Protein AF-A0A7K4CRI0-F1 (afdb_monomer_lite)

Structure (mmCIF, N/CA/C/O backbone):
data_AF-A0A7K4CRI0-F1
#
_entry.id   AF-A0A7K4CRI0-F1
#
loop_
_atom_site.group_PDB
_atom_site.id
_atom_site.type_symbol
_atom_site.label_atom_id
_atom_site.label_alt_id
_atom_site.label_comp_id
_atom_site.label_asym_id
_atom_site.label_entity_id
_atom_site.label_seq_id
_atom_site.pdbx_PDB_ins_code
_atom_site.Cartn_x
_atom_site.Cartn_y
_atom_site.Cartn_z
_atom_site.occupancy
_atom_site.B_iso_or_equiv
_atom_site.auth_seq_id
_atom_site.auth_comp_id
_atom_site.auth_asym_id
_atom_site.auth_atom_id
_atom_site.pdbx_PDB_model_num
ATOM 1 N N . MET A 1 1 ? 2.000 26.255 8.057 1.00 49.66 1 MET A N 1
ATOM 2 C CA . MET A 1 1 ? 0.649 25.816 7.631 1.00 49.66 1 MET A CA 1
ATOM 3 C C . MET A 1 1 ? 0.390 24.308 7.693 1.00 49.66 1 MET A C 1
ATOM 5 O O . MET A 1 1 ? -0.385 23.919 8.553 1.00 49.66 1 MET A O 1
ATOM 9 N N . LEU A 1 2 ? 0.967 23.433 6.847 1.00 50.16 2 LEU A N 1
ATOM 10 C CA . LEU A 1 2 ? 0.638 21.983 6.892 1.00 50.16 2 LEU A CA 1
ATOM 11 C C . LEU A 1 2 ? 1.116 21.282 8.177 1.00 50.16 2 LEU A C 1
ATOM 13 O O . LEU A 1 2 ? 0.397 20.451 8.723 1.00 50.16 2 LEU A O 1
ATOM 17 N N . ALA A 1 3 ? 2.301 21.643 8.681 1.00 55.94 3 ALA A N 1
ATOM 18 C CA . ALA A 1 3 ? 2.817 21.117 9.946 1.00 55.94 3 ALA A CA 1
ATOM 19 C C . ALA A 1 3 ? 1.968 21.558 11.154 1.00 55.94 3 ALA A C 1
ATOM 21 O O . ALA A 1 3 ? 1.643 20.731 11.996 1.00 55.94 3 ALA A O 1
ATOM 22 N N . GLU A 1 4 ? 1.536 22.822 11.193 1.00 51.66 4 GLU A N 1
ATOM 23 C CA . GLU A 1 4 ? 0.674 23.359 12.259 1.00 51.66 4 GLU A CA 1
ATOM 24 C C . GLU A 1 4 ? -0.724 22.737 12.236 1.00 51.66 4 GLU A C 1
ATOM 26 O O . GLU A 1 4 ? -1.222 22.320 13.275 1.00 51.66 4 GLU A O 1
ATOM 31 N N . ARG A 1 5 ? -1.342 22.581 11.055 1.00 60.38 5 ARG A N 1
ATOM 32 C CA . ARG A 1 5 ? -2.643 21.897 10.938 1.00 60.38 5 ARG A CA 1
ATOM 33 C C . ARG A 1 5 ? -2.564 20.421 11.321 1.00 60.38 5 ARG A C 1
ATOM 35 O O . ARG A 1 5 ? -3.470 19.924 11.976 1.00 60.38 5 ARG A O 1
ATOM 42 N N . GLY A 1 6 ? -1.480 19.733 10.954 1.00 62.28 6 GLY A N 1
ATOM 43 C CA . GLY A 1 6 ? -1.246 18.354 11.387 1.00 62.28 6 GLY A CA 1
ATOM 44 C C . GLY A 1 6 ? -1.085 18.228 12.904 1.00 62.28 6 GLY A C 1
ATOM 45 O O . GLY A 1 6 ? -1.491 17.224 13.476 1.00 62.28 6 GLY A O 1
ATOM 46 N N . MET A 1 7 ? -0.535 19.250 13.558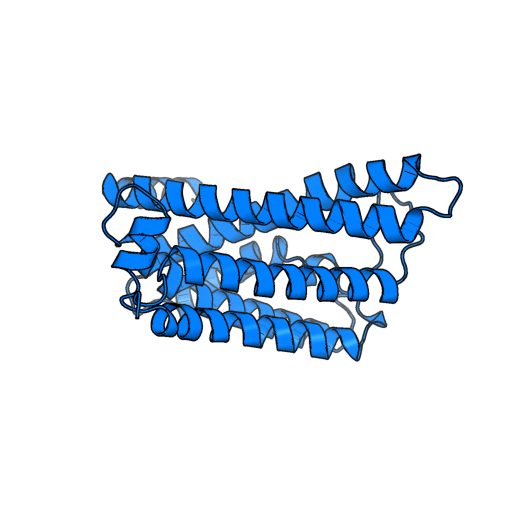 1.00 62.81 7 MET A N 1
ATOM 47 C CA . MET A 1 7 ? -0.392 19.297 15.013 1.00 62.81 7 MET A CA 1
ATOM 48 C C . MET A 1 7 ? -1.748 19.511 15.704 1.00 62.81 7 MET A C 1
ATOM 50 O O . MET A 1 7 ? -2.084 18.751 16.604 1.00 62.81 7 MET A O 1
ATOM 54 N N . ILE A 1 8 ? -2.570 20.436 15.193 1.00 68.50 8 ILE A N 1
ATOM 55 C CA . ILE A 1 8 ? -3.932 20.710 15.694 1.00 68.50 8 ILE A CA 1
ATOM 56 C C . ILE A 1 8 ? -4.847 19.481 15.550 1.00 68.50 8 ILE A C 1
ATOM 58 O O . ILE A 1 8 ? -5.577 19.135 16.473 1.00 68.50 8 ILE A O 1
ATOM 62 N N . LEU A 1 9 ? -4.784 18.777 14.416 1.00 71.75 9 LEU A N 1
ATOM 63 C CA . LEU A 1 9 ? -5.558 17.545 14.208 1.00 71.75 9 LEU A CA 1
ATOM 64 C C . LEU A 1 9 ? -5.112 16.417 15.132 1.00 71.75 9 LEU A C 1
ATOM 66 O O . LEU A 1 9 ? -5.936 15.650 15.623 1.00 71.75 9 LEU A O 1
ATOM 70 N N . MET A 1 10 ? -3.807 16.317 15.392 1.00 74.44 10 MET A N 1
ATOM 71 C CA . MET A 1 10 ? -3.328 15.367 16.382 1.00 74.44 10 MET A CA 1
ATOM 72 C C . MET A 1 10 ? -3.864 15.743 17.756 1.00 74.44 10 MET A C 1
ATOM 74 O O . MET A 1 10 ? -4.317 14.848 18.443 1.00 74.44 10 MET A O 1
ATOM 78 N N . GLU A 1 11 ? -3.868 17.014 18.163 1.00 80.12 11 GLU A N 1
ATOM 79 C CA . GLU A 1 11 ? -4.402 17.482 19.455 1.00 80.12 11 GLU A CA 1
ATOM 80 C C . GLU A 1 11 ? -5.873 17.106 19.695 1.00 80.12 11 GLU A C 1
ATOM 82 O O . GLU A 1 11 ? -6.211 16.775 20.828 1.00 80.12 11 GLU A O 1
ATOM 87 N N . SER A 1 12 ? -6.709 17.032 18.652 1.00 87.56 12 SER A N 1
ATOM 88 C CA . SER A 1 12 ? -8.114 16.607 18.778 1.00 87.56 12 SER A CA 1
ATOM 89 C C . SER A 1 12 ? -8.334 15.102 18.978 1.00 87.56 12 SER A C 1
ATOM 91 O O . SER A 1 12 ? -9.451 14.699 19.287 1.00 87.56 12 SER A O 1
ATOM 93 N N . LEU A 1 13 ? -7.303 14.268 18.807 1.00 93.56 13 LEU A N 1
ATOM 94 C CA . LEU A 1 13 ? -7.423 12.818 18.971 1.00 93.56 13 LEU A CA 1
ATOM 95 C C . LEU A 1 13 ? -7.436 12.403 20.442 1.00 93.56 13 LEU A C 1
ATOM 97 O O . LEU A 1 13 ? -6.588 12.841 21.234 1.00 93.56 13 LEU A O 1
ATOM 101 N N . THR A 1 14 ? -8.318 11.460 20.758 1.00 95.56 14 THR A N 1
ATOM 102 C CA . THR A 1 14 ? -8.312 10.725 22.026 1.00 95.56 14 THR A CA 1
ATOM 103 C C . THR A 1 14 ? -7.036 9.889 22.174 1.00 95.56 14 THR A C 1
ATOM 105 O O . THR A 1 14 ? -6.366 9.542 21.195 1.00 95.56 14 THR A O 1
ATOM 108 N N . ASP A 1 15 ? -6.692 9.521 23.410 1.00 96.19 15 ASP A N 1
ATOM 109 C CA . ASP A 1 15 ? -5.534 8.657 23.677 1.00 96.19 15 ASP A CA 1
ATOM 110 C C . ASP A 1 15 ? -5.665 7.284 22.996 1.00 96.19 15 ASP A C 1
ATOM 112 O O . ASP A 1 15 ? -4.679 6.742 22.483 1.00 96.19 15 ASP A O 1
ATOM 116 N N . ASP A 1 16 ? -6.889 6.751 22.924 1.00 96.69 16 ASP A N 1
ATOM 117 C CA . ASP A 1 16 ? -7.190 5.498 22.232 1.00 96.69 16 ASP A CA 1
ATOM 118 C C . ASP A 1 16 ? -6.934 5.611 20.722 1.00 96.69 16 ASP A C 1
ATOM 120 O O . ASP A 1 16 ? -6.252 4.758 20.151 1.00 96.69 16 ASP A O 1
ATOM 124 N N . GLU A 1 17 ? -7.383 6.687 20.071 1.00 97.06 17 GLU A N 1
ATOM 125 C CA . GLU A 1 17 ? -7.149 6.900 18.635 1.00 97.06 17 GLU A CA 1
ATOM 126 C C . GLU A 1 17 ? -5.658 7.064 18.324 1.00 97.06 17 GLU A C 1
ATOM 128 O O . GLU A 1 17 ? -5.148 6.471 17.369 1.00 97.06 17 GLU A O 1
ATOM 133 N N . ARG A 1 18 ? -4.910 7.799 19.160 1.00 96.69 18 ARG A N 1
ATOM 134 C CA . ARG A 1 18 ? -3.446 7.924 19.019 1.00 96.69 18 ARG A CA 1
ATOM 135 C C . ARG A 1 18 ? -2.752 6.570 19.136 1.00 96.69 18 ARG A C 1
ATOM 137 O O . ARG A 1 18 ? -1.860 6.270 18.331 1.00 96.69 18 ARG A O 1
ATOM 144 N N . ARG A 1 19 ? -3.154 5.741 20.108 1.00 97.38 19 ARG A N 1
ATOM 145 C CA . ARG A 1 19 ? -2.656 4.363 20.251 1.00 97.38 19 ARG A CA 1
ATOM 146 C C . ARG A 1 19 ? -2.972 3.557 18.997 1.00 97.38 19 ARG A C 1
ATOM 148 O O . ARG A 1 19 ? -2.081 2.893 18.465 1.00 97.38 19 ARG A O 1
ATOM 155 N N . ASN A 1 20 ? -4.201 3.632 18.503 1.00 98.44 20 ASN A N 1
ATOM 156 C CA . ASN A 1 20 ? -4.645 2.866 17.345 1.00 98.44 20 ASN A CA 1
ATOM 157 C C . ASN A 1 20 ? -3.865 3.250 16.082 1.00 98.44 20 ASN A C 1
ATOM 159 O O . ASN A 1 20 ? -3.332 2.372 15.403 1.00 98.44 20 ASN A O 1
ATOM 163 N N . ILE A 1 21 ? -3.664 4.547 15.828 1.00 97.81 21 ILE A N 1
ATOM 164 C CA . ILE A 1 21 ? -2.815 5.046 14.733 1.00 97.81 21 ILE A CA 1
ATOM 165 C C . ILE A 1 21 ? -1.392 4.487 14.842 1.00 97.81 21 ILE A C 1
ATOM 167 O O . ILE A 1 21 ? -0.816 4.048 13.840 1.00 97.81 21 ILE A O 1
ATOM 171 N N . TYR A 1 22 ? -0.815 4.471 16.048 1.00 97.69 22 TYR A N 1
ATOM 172 C CA . TYR A 1 22 ? 0.504 3.881 16.275 1.00 97.69 22 TYR A CA 1
ATOM 173 C C . TYR A 1 22 ? 0.522 2.378 15.955 1.00 97.69 22 TYR A C 1
ATOM 175 O O . TYR A 1 22 ? 1.430 1.921 15.256 1.00 97.69 22 TYR A O 1
ATOM 183 N N . LEU A 1 23 ? -0.477 1.618 16.415 1.00 98.38 23 LEU A N 1
ATOM 184 C CA . LEU A 1 23 ? -0.595 0.178 16.163 1.00 98.38 23 LEU A CA 1
ATOM 185 C C . LEU A 1 23 ? -0.722 -0.127 14.665 1.00 98.38 23 LEU A C 1
ATOM 187 O O . LEU A 1 23 ? 0.024 -0.970 14.163 1.00 98.38 23 LEU A O 1
ATOM 191 N N . ILE A 1 24 ? -1.595 0.594 13.954 1.00 98.19 24 ILE A N 1
ATOM 192 C CA . ILE A 1 24 ? -1.807 0.455 12.505 1.00 98.19 24 ILE A CA 1
ATOM 193 C C . ILE A 1 24 ? -0.512 0.759 11.752 1.00 98.19 24 ILE A C 1
ATOM 195 O O . ILE A 1 24 ? -0.026 -0.066 10.978 1.00 98.19 24 ILE A O 1
ATOM 199 N N . LYS A 1 25 ? 0.105 1.916 12.021 1.00 97.75 25 LYS A N 1
ATOM 200 C CA . LYS A 1 25 ? 1.354 2.322 11.366 1.00 97.75 25 LYS A CA 1
ATOM 201 C C . LYS A 1 25 ? 2.475 1.314 11.613 1.00 97.75 25 LYS A C 1
ATOM 203 O O . LYS A 1 25 ? 3.195 0.962 10.680 1.00 97.75 25 LYS A O 1
ATOM 208 N N . ARG A 1 26 ? 2.645 0.863 12.859 1.00 97.75 26 ARG A N 1
ATOM 209 C CA . ARG A 1 26 ? 3.668 -0.127 13.225 1.00 97.75 26 ARG A CA 1
ATOM 210 C C . ARG A 1 26 ? 3.454 -1.432 12.467 1.00 97.75 26 ARG A C 1
ATOM 212 O O . ARG A 1 26 ? 4.420 -1.989 11.951 1.00 97.75 26 ARG A O 1
ATOM 219 N N . GLU A 1 27 ? 2.213 -1.899 12.390 1.00 96.88 27 GLU A N 1
ATOM 220 C CA . GLU A 1 27 ? 1.885 -3.132 11.685 1.00 96.88 27 GLU A CA 1
ATOM 221 C C . GLU A 1 27 ? 2.142 -3.016 10.182 1.00 96.88 27 GLU A C 1
ATOM 223 O O . GLU A 1 27 ? 2.797 -3.881 9.607 1.00 96.88 27 GLU A O 1
ATOM 228 N N . PHE A 1 28 ? 1.712 -1.925 9.548 1.00 96.00 28 PHE A N 1
ATOM 229 C CA . PHE A 1 28 ? 1.931 -1.718 8.115 1.00 96.00 28 PHE A CA 1
ATOM 230 C C . PHE A 1 28 ? 3.421 -1.645 7.770 1.00 96.00 28 PHE A C 1
ATOM 232 O O . PHE A 1 28 ? 3.858 -2.235 6.785 1.00 96.00 28 PHE A O 1
ATOM 239 N N . ILE A 1 29 ? 4.228 -0.986 8.609 1.00 96.06 29 ILE A N 1
ATOM 240 C CA . ILE A 1 29 ? 5.688 -0.948 8.441 1.00 96.06 29 ILE A CA 1
ATOM 241 C C . ILE A 1 29 ? 6.298 -2.342 8.612 1.00 96.06 29 ILE A C 1
ATOM 243 O O . ILE A 1 29 ? 7.172 -2.721 7.835 1.00 96.06 29 ILE A O 1
ATOM 247 N N . ARG A 1 30 ? 5.831 -3.121 9.594 1.00 95.75 30 ARG A N 1
ATOM 248 C CA . ARG A 1 30 ? 6.286 -4.502 9.796 1.00 95.75 30 ARG A CA 1
ATOM 249 C C . ARG A 1 30 ? 6.013 -5.364 8.562 1.00 95.75 30 ARG A C 1
ATOM 251 O O . ARG A 1 30 ? 6.881 -6.121 8.139 1.00 95.75 30 ARG A O 1
ATOM 258 N N . GLU A 1 31 ? 4.830 -5.238 7.973 1.00 94.12 31 GLU A N 1
ATOM 259 C CA . GLU A 1 31 ? 4.449 -5.999 6.780 1.00 94.12 31 GLU A CA 1
ATOM 260 C C . GLU A 1 31 ? 5.205 -5.555 5.529 1.00 94.12 31 GLU A C 1
ATOM 262 O O . GLU A 1 31 ? 5.659 -6.406 4.762 1.00 94.12 31 GLU A O 1
ATOM 267 N N . LEU A 1 32 ? 5.440 -4.251 5.374 1.00 93.56 32 LEU A N 1
ATOM 268 C CA . LEU A 1 32 ? 6.346 -3.716 4.360 1.00 93.56 32 LEU A CA 1
ATOM 269 C C . LEU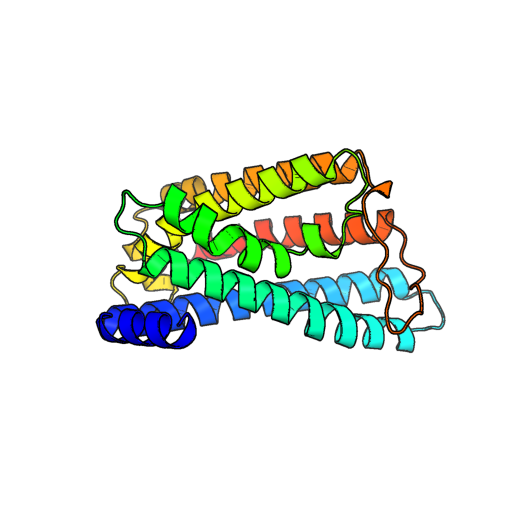 A 1 32 ? 7.751 -4.318 4.501 1.00 93.56 32 LEU A C 1
ATOM 271 O O . LEU A 1 32 ? 8.320 -4.789 3.519 1.00 93.56 32 LEU A O 1
ATOM 275 N N . ASP A 1 33 ? 8.304 -4.349 5.715 1.00 93.06 33 ASP A N 1
ATOM 276 C CA . ASP A 1 33 ? 9.640 -4.895 5.973 1.00 93.06 33 ASP A CA 1
ATOM 277 C C . ASP A 1 33 ? 9.716 -6.405 5.666 1.00 93.06 33 ASP A C 1
ATOM 279 O O . ASP A 1 33 ? 10.718 -6.877 5.117 1.00 93.06 33 ASP A O 1
ATOM 283 N N . HIS A 1 34 ? 8.643 -7.162 5.925 1.00 91.88 34 HIS A N 1
ATOM 284 C CA . HIS A 1 34 ? 8.533 -8.560 5.496 1.00 91.88 34 HIS A CA 1
ATOM 285 C C . HIS A 1 34 ? 8.504 -8.707 3.966 1.00 91.88 34 HIS A C 1
ATOM 287 O O . HIS A 1 34 ? 9.237 -9.540 3.422 1.00 91.88 34 HIS A O 1
ATOM 293 N N . GLY A 1 35 ? 7.712 -7.885 3.270 1.00 91.19 35 GLY A N 1
ATOM 294 C CA . GLY A 1 35 ? 7.643 -7.865 1.805 1.00 91.19 35 GLY A CA 1
ATOM 295 C C . GLY A 1 35 ? 8.986 -7.514 1.160 1.00 91.19 35 GLY A C 1
ATOM 296 O O . GLY A 1 35 ? 9.462 -8.229 0.278 1.00 91.19 35 GLY A O 1
ATOM 297 N N . LEU A 1 36 ? 9.675 -6.491 1.671 1.00 89.81 36 LEU A N 1
ATOM 298 C CA . LEU A 1 36 ? 11.029 -6.134 1.233 1.00 89.81 36 LEU A CA 1
ATOM 299 C C . LEU A 1 36 ? 12.013 -7.295 1.459 1.00 89.81 36 LEU A C 1
ATOM 301 O O . LEU A 1 36 ? 12.817 -7.611 0.582 1.00 89.81 36 LEU A O 1
ATOM 305 N N . GLY A 1 37 ? 11.907 -8.004 2.587 1.00 90.19 37 GLY A N 1
ATOM 306 C CA . GLY A 1 37 ? 12.689 -9.215 2.843 1.00 90.19 37 GLY A CA 1
ATOM 307 C C . GLY A 1 37 ? 12.471 -10.320 1.800 1.00 90.19 37 GLY A C 1
ATOM 308 O O . GLY A 1 37 ? 13.427 -11.007 1.427 1.00 90.19 37 GLY A O 1
ATOM 309 N N . LYS A 1 38 ? 11.243 -10.477 1.289 1.00 89.50 38 LYS A N 1
ATOM 310 C CA . LYS A 1 38 ? 10.938 -11.384 0.172 1.00 89.50 38 LYS A CA 1
ATOM 311 C C . LYS A 1 38 ? 11.555 -10.879 -1.134 1.00 89.50 38 LYS A C 1
ATOM 313 O O . LYS A 1 38 ? 12.245 -11.665 -1.782 1.00 89.50 38 LYS A O 1
ATOM 318 N N . ILE A 1 39 ? 11.405 -9.594 -1.464 1.00 87.00 39 ILE A N 1
ATOM 319 C CA . ILE A 1 39 ? 12.029 -8.972 -2.647 1.00 87.00 39 ILE A CA 1
ATOM 320 C C . ILE A 1 39 ? 13.544 -9.202 -2.646 1.00 87.00 39 ILE A C 1
ATOM 322 O O . ILE A 1 39 ? 14.102 -9.603 -3.664 1.00 87.00 39 ILE A O 1
ATOM 326 N N . LYS A 1 40 ? 14.212 -9.051 -1.492 1.00 86.56 40 LYS A N 1
ATOM 327 C CA . LYS A 1 40 ? 15.649 -9.342 -1.356 1.00 86.56 40 LYS A CA 1
ATOM 328 C C . LYS A 1 40 ? 15.990 -10.748 -1.837 1.00 86.56 40 LYS A C 1
ATOM 330 O O . LYS A 1 40 ? 16.925 -10.922 -2.609 1.00 86.56 40 LYS A O 1
ATOM 335 N N . LYS A 1 41 ? 15.234 -11.749 -1.373 1.00 86.88 41 LYS A N 1
ATOM 336 C CA . LYS A 1 41 ? 15.449 -13.158 -1.732 1.00 86.88 41 LYS A CA 1
ATOM 337 C C . LYS A 1 41 ? 15.195 -13.404 -3.217 1.00 86.88 41 LYS A C 1
ATOM 339 O O . LYS A 1 41 ? 15.947 -14.161 -3.821 1.00 86.88 41 LYS A O 1
ATOM 344 N N . LEU A 1 42 ? 14.170 -12.769 -3.790 1.00 84.44 42 LEU A N 1
ATOM 345 C CA . LEU A 1 42 ? 13.865 -12.858 -5.220 1.00 84.44 42 LEU A CA 1
ATOM 346 C C . LEU A 1 42 ? 15.016 -12.302 -6.055 1.00 84.44 42 LEU A C 1
ATOM 348 O O . LEU A 1 42 ? 15.553 -13.020 -6.889 1.00 84.44 42 LEU A O 1
ATOM 352 N N . ILE A 1 43 ? 15.474 -11.086 -5.749 1.00 81.19 43 ILE A N 1
ATOM 353 C CA . ILE A 1 43 ? 16.639 -10.482 -6.405 1.00 81.19 43 ILE A CA 1
ATOM 354 C C . ILE A 1 43 ? 17.854 -11.406 -6.252 1.00 81.19 43 ILE A C 1
ATOM 356 O O . ILE A 1 43 ? 18.458 -11.795 -7.243 1.00 81.19 43 ILE A O 1
ATOM 360 N N . SER A 1 44 ? 18.195 -11.850 -5.040 1.00 81.75 44 SER A N 1
ATOM 361 C CA . SER A 1 44 ? 19.335 -12.759 -4.854 1.00 81.75 44 SER A CA 1
ATOM 362 C C . SER A 1 44 ? 19.231 -14.043 -5.687 1.00 81.75 44 SER A C 1
ATOM 364 O O . SER A 1 44 ? 20.251 -14.509 -6.185 1.00 81.75 44 SER A O 1
ATOM 366 N N . ARG A 1 45 ? 18.026 -14.599 -5.873 1.00 83.44 45 ARG A N 1
ATOM 367 C CA . ARG A 1 45 ? 17.795 -15.791 -6.702 1.00 83.44 45 ARG A CA 1
ATOM 368 C C . ARG A 1 45 ? 18.044 -15.508 -8.182 1.00 83.44 45 ARG A C 1
ATOM 370 O O . ARG A 1 45 ? 18.825 -16.234 -8.792 1.00 83.44 45 ARG A O 1
ATOM 377 N N . GLU A 1 46 ? 17.438 -14.457 -8.735 1.00 76.38 46 GLU A N 1
ATOM 378 C CA . GLU A 1 46 ? 17.583 -14.101 -10.158 1.00 76.38 46 GLU A CA 1
ATOM 379 C C . GLU A 1 46 ? 19.039 -13.749 -10.527 1.00 76.38 46 GLU A C 1
ATOM 381 O O . GLU A 1 46 ? 19.457 -13.971 -11.659 1.00 76.38 46 GLU A O 1
ATOM 386 N N . TYR A 1 47 ? 19.838 -13.262 -9.568 1.00 73.00 47 TYR A N 1
ATOM 387 C CA . TYR A 1 47 ? 21.233 -12.853 -9.789 1.00 73.00 47 TYR A CA 1
ATOM 388 C C . TYR A 1 47 ? 22.291 -13.855 -9.283 1.00 73.00 47 TYR A C 1
ATOM 390 O O . TYR A 1 47 ? 23.484 -13.571 -9.374 1.00 73.00 47 TYR A O 1
ATOM 398 N N . SER A 1 48 ? 21.893 -15.030 -8.783 1.00 68.94 48 SER A N 1
ATOM 399 C CA . SER A 1 48 ? 22.799 -16.010 -8.148 1.00 68.94 48 SER A CA 1
ATOM 400 C C . SER A 1 48 ? 23.849 -16.647 -9.080 1.00 68.94 48 SER A C 1
ATOM 402 O O . SER A 1 48 ? 24.834 -17.196 -8.589 1.00 68.94 48 SER A O 1
ATOM 404 N N . GLY A 1 49 ? 23.670 -16.555 -10.405 1.00 59.03 49 GLY A N 1
ATOM 405 C CA . GLY A 1 49 ? 24.585 -17.098 -11.423 1.00 59.03 49 GLY A CA 1
ATOM 406 C C . GLY A 1 49 ? 25.559 -16.089 -12.049 1.00 59.03 49 GLY A C 1
ATOM 407 O O . GLY A 1 49 ? 26.441 -16.485 -12.807 1.00 59.03 49 GLY A O 1
ATOM 408 N N . LEU A 1 50 ? 25.425 -14.795 -11.750 1.00 56.16 50 LEU A N 1
ATOM 409 C CA . LEU A 1 50 ? 26.363 -13.766 -12.205 1.00 56.16 50 LEU A CA 1
ATOM 410 C C . LEU A 1 50 ? 27.458 -13.617 -11.138 1.00 56.16 50 LEU A C 1
ATOM 412 O O . LEU A 1 50 ? 27.147 -13.551 -9.951 1.00 56.16 50 LEU A O 1
ATOM 416 N N . LEU A 1 51 ? 28.737 -13.520 -11.527 1.00 48.88 51 LEU A N 1
ATOM 417 C CA . LEU A 1 51 ? 29.912 -13.332 -10.640 1.00 48.88 51 LEU A CA 1
ATOM 418 C C . LEU A 1 51 ? 29.889 -12.011 -9.816 1.00 48.88 51 LEU A C 1
ATOM 420 O O . LEU A 1 51 ? 30.908 -11.542 -9.319 1.00 48.88 51 LEU A O 1
ATOM 424 N N . THR A 1 52 ? 28.719 -11.396 -9.646 1.00 53.34 52 THR A N 1
ATOM 425 C CA . THR A 1 52 ? 28.466 -10.053 -9.128 1.00 53.34 52 THR A CA 1
ATOM 426 C C . THR A 1 52 ? 27.442 -10.073 -7.980 1.00 53.34 52 THR A C 1
ATOM 428 O O . THR A 1 52 ? 26.439 -9.359 -8.008 1.00 53.34 52 THR A O 1
ATOM 431 N N . ASN A 1 53 ? 27.692 -10.848 -6.920 1.00 53.78 53 ASN A N 1
ATOM 432 C CA . ASN A 1 53 ? 26.878 -10.820 -5.685 1.00 53.78 53 ASN A CA 1
ATOM 433 C C . ASN A 1 53 ? 26.976 -9.491 -4.897 1.00 53.78 53 ASN A C 1
ATOM 435 O O . ASN A 1 53 ? 26.184 -9.232 -3.987 1.00 53.78 53 ASN A O 1
ATOM 439 N N . ILE A 1 54 ? 27.952 -8.639 -5.223 1.00 54.31 54 ILE A N 1
ATOM 440 C CA . ILE A 1 54 ? 28.174 -7.348 -4.557 1.00 54.31 54 ILE A CA 1
ATOM 441 C C . ILE A 1 54 ? 27.206 -6.266 -5.094 1.00 54.31 54 ILE A C 1
ATOM 443 O O . ILE A 1 54 ? 26.506 -5.660 -4.276 1.00 54.31 54 ILE A O 1
ATOM 447 N N . PRO A 1 55 ? 27.049 -6.066 -6.423 1.00 61.88 55 PRO A N 1
ATOM 448 C CA . PRO A 1 55 ? 26.059 -5.135 -6.976 1.00 61.88 55 PRO A CA 1
ATOM 449 C C . PRO A 1 55 ? 24.606 -5.393 -6.552 1.00 61.88 55 PRO A C 1
ATOM 451 O O . PRO A 1 55 ? 23.879 -4.439 -6.289 1.00 61.88 55 PRO A O 1
ATOM 454 N N . SER A 1 56 ? 24.174 -6.655 -6.430 1.00 64.69 56 SER A N 1
ATOM 455 C CA . SER A 1 56 ? 22.774 -7.004 -6.118 1.00 64.69 56 SER A CA 1
ATOM 456 C C . SER A 1 56 ? 22.361 -6.644 -4.684 1.00 64.69 56 SER A C 1
ATOM 458 O O . SER A 1 56 ? 21.248 -6.169 -4.448 1.00 64.69 56 SER A O 1
ATOM 460 N N . ASN A 1 57 ? 23.268 -6.801 -3.716 1.00 64.69 57 ASN A N 1
ATOM 461 C CA . ASN A 1 57 ? 23.025 -6.394 -2.332 1.00 64.69 57 ASN A CA 1
ATOM 462 C C . ASN A 1 57 ? 23.001 -4.870 -2.195 1.00 64.69 57 ASN A C 1
ATOM 464 O O . ASN A 1 57 ? 22.098 -4.325 -1.560 1.00 64.69 57 ASN A O 1
ATOM 468 N N . ILE A 1 58 ? 23.961 -4.182 -2.816 1.00 65.25 58 ILE A N 1
ATOM 469 C CA . ILE A 1 58 ? 24.028 -2.717 -2.824 1.00 65.25 58 ILE A CA 1
ATOM 470 C C . ILE A 1 58 ? 22.770 -2.127 -3.480 1.00 65.25 58 ILE A C 1
ATOM 472 O O . ILE A 1 58 ? 22.158 -1.218 -2.918 1.00 65.25 58 ILE A O 1
ATOM 476 N N . PHE A 1 59 ? 22.330 -2.706 -4.602 1.00 67.38 59 PHE A N 1
ATOM 477 C CA . PHE A 1 59 ? 21.074 -2.368 -5.267 1.00 67.38 59 PHE A CA 1
ATOM 478 C C . PHE A 1 59 ? 19.876 -2.472 -4.321 1.00 67.38 59 PHE A C 1
ATOM 480 O O . PHE A 1 59 ? 19.139 -1.501 -4.139 1.00 67.38 59 PHE A O 1
ATOM 487 N N . TYR A 1 60 ? 19.710 -3.622 -3.663 1.00 70.56 60 TYR A N 1
ATOM 488 C CA . TYR A 1 60 ? 18.623 -3.821 -2.710 1.00 70.56 60 TYR A CA 1
ATOM 489 C C . TYR A 1 60 ? 18.643 -2.784 -1.576 1.00 70.56 60 TYR A C 1
ATOM 491 O O . TYR A 1 60 ? 17.605 -2.220 -1.222 1.00 70.56 60 TYR A O 1
ATOM 499 N N . TYR A 1 61 ? 19.815 -2.506 -1.001 1.00 67.44 61 TYR A N 1
ATOM 500 C CA . TYR A 1 61 ? 19.925 -1.577 0.123 1.00 67.44 61 TYR A CA 1
ATOM 501 C C . TYR A 1 61 ? 19.656 -0.122 -0.275 1.00 67.44 61 TYR A C 1
ATOM 503 O O . TYR A 1 61 ? 18.926 0.564 0.441 1.00 67.44 61 TYR A O 1
ATOM 511 N N . MET A 1 62 ? 20.195 0.345 -1.402 1.00 66.69 62 MET A N 1
ATOM 512 C CA . MET A 1 62 ? 20.016 1.736 -1.827 1.00 66.69 62 MET A CA 1
ATOM 513 C C . MET A 1 62 ? 18.618 1.992 -2.398 1.00 66.69 62 MET A C 1
ATOM 515 O O . MET A 1 62 ? 17.949 2.945 -1.998 1.00 66.69 62 MET A O 1
ATOM 519 N N . TYR A 1 63 ? 18.147 1.121 -3.290 1.00 72.19 63 TYR A N 1
ATOM 520 C CA . TYR A 1 63 ? 16.902 1.346 -4.020 1.00 72.19 63 TYR A CA 1
ATOM 521 C C . TYR A 1 63 ? 15.671 0.904 -3.228 1.00 72.19 63 TYR A C 1
ATOM 523 O O . TYR A 1 63 ? 14.767 1.702 -2.978 1.00 72.19 63 TYR A O 1
ATOM 531 N N . PHE A 1 64 ? 15.649 -0.349 -2.767 1.00 72.75 64 PHE A N 1
ATOM 532 C CA . PHE A 1 64 ? 14.470 -0.913 -2.110 1.00 72.75 64 PHE A CA 1
ATOM 533 C C . PHE A 1 64 ? 14.386 -0.543 -0.625 1.00 72.75 64 PHE A C 1
ATOM 535 O O . PHE A 1 64 ? 13.358 -0.050 -0.158 1.00 72.75 64 PHE A O 1
ATOM 542 N N . ARG A 1 65 ? 15.462 -0.745 0.145 1.00 73.19 65 ARG A N 1
ATOM 543 C CA . ARG A 1 65 ? 15.425 -0.488 1.597 1.00 73.19 65 ARG A CA 1
ATOM 544 C C . ARG A 1 65 ? 15.419 1.005 1.937 1.00 73.19 65 ARG A C 1
ATOM 546 O O . ARG A 1 65 ? 14.819 1.379 2.940 1.00 73.19 65 ARG A O 1
ATOM 553 N N . GLY A 1 66 ? 16.091 1.832 1.138 1.00 73.62 66 GLY A N 1
ATOM 554 C CA . GLY A 1 66 ? 16.094 3.288 1.282 1.00 73.62 66 GLY A CA 1
ATOM 555 C C . GLY A 1 66 ? 14.893 3.935 0.595 1.00 73.62 66 GLY A C 1
ATOM 556 O O . GLY A 1 66 ? 13.965 4.386 1.263 1.00 73.62 66 GLY A O 1
ATOM 557 N N . GLY A 1 67 ? 14.913 3.975 -0.740 1.00 83.31 67 GLY A N 1
ATOM 558 C CA . GLY A 1 67 ? 13.926 4.693 -1.553 1.00 83.31 67 GLY A CA 1
ATOM 559 C C . GLY A 1 67 ? 12.502 4.159 -1.401 1.00 83.31 67 GLY A C 1
ATOM 560 O O . GLY A 1 67 ? 11.647 4.836 -0.829 1.00 83.31 67 GLY A O 1
ATOM 561 N N . VAL A 1 68 ? 12.260 2.927 -1.863 1.00 87.00 68 VAL A N 1
ATOM 562 C CA . VAL A 1 68 ? 10.918 2.311 -1.869 1.00 87.00 68 VAL A CA 1
ATOM 563 C C . VAL A 1 68 ? 10.308 2.305 -0.469 1.00 87.00 68 VAL A C 1
ATOM 565 O O . VAL A 1 68 ? 9.182 2.764 -0.283 1.00 87.00 68 VAL A O 1
ATOM 568 N N . ARG A 1 69 ? 11.064 1.864 0.544 1.00 92.25 69 ARG A N 1
ATOM 569 C CA . ARG A 1 69 ? 10.581 1.831 1.929 1.00 92.25 69 ARG A CA 1
ATOM 570 C C . ARG A 1 69 ? 10.132 3.204 2.433 1.00 92.25 69 ARG A C 1
ATOM 572 O O . ARG A 1 69 ? 9.063 3.310 3.027 1.00 92.25 69 ARG A O 1
ATOM 579 N N . ASN A 1 70 ? 10.939 4.246 2.227 1.00 92.75 70 ASN A N 1
ATOM 580 C CA . ASN A 1 70 ? 10.614 5.590 2.708 1.00 92.75 70 ASN A CA 1
ATOM 581 C C . ASN A 1 70 ? 9.384 6.162 1.998 1.00 92.75 70 ASN A C 1
ATOM 583 O O . ASN A 1 70 ? 8.531 6.762 2.654 1.00 92.75 70 ASN A O 1
ATOM 587 N N . ASN A 1 71 ? 9.267 5.918 0.695 1.00 93.44 71 ASN A N 1
ATOM 588 C CA . ASN A 1 71 ? 8.124 6.341 -0.107 1.00 93.44 71 ASN A CA 1
ATOM 589 C C . ASN A 1 71 ? 6.831 5.667 0.375 1.00 93.44 71 ASN A C 1
ATOM 591 O O . ASN A 1 71 ? 5.872 6.357 0.721 1.00 93.44 71 ASN A O 1
ATOM 595 N N . VAL A 1 72 ? 6.836 4.343 0.557 1.00 94.62 72 VAL A N 1
ATOM 596 C CA . VAL A 1 72 ? 5.666 3.617 1.082 1.00 94.62 72 VAL A CA 1
ATOM 597 C C . VAL A 1 72 ? 5.322 4.065 2.509 1.00 94.62 72 VAL A C 1
ATOM 599 O O . VAL A 1 72 ? 4.154 4.273 2.829 1.00 94.62 72 VAL A O 1
ATOM 602 N N . ILE A 1 73 ? 6.316 4.302 3.374 1.00 96.00 73 ILE A N 1
ATOM 603 C CA . ILE A 1 73 ? 6.080 4.857 4.720 1.00 96.00 73 ILE A CA 1
ATOM 604 C C . ILE A 1 73 ? 5.397 6.225 4.654 1.00 96.00 73 ILE A C 1
ATOM 606 O O . ILE A 1 73 ? 4.538 6.523 5.488 1.00 96.00 73 ILE A O 1
ATOM 610 N N . ASN A 1 74 ? 5.776 7.073 3.703 1.00 96.12 74 ASN A N 1
ATOM 611 C CA . ASN A 1 74 ? 5.138 8.370 3.528 1.00 96.12 74 ASN A CA 1
ATOM 612 C C . ASN A 1 74 ? 3.711 8.229 2.991 1.00 96.12 74 ASN A C 1
ATOM 614 O O . ASN A 1 74 ? 2.828 8.887 3.535 1.00 96.12 74 ASN A O 1
ATOM 618 N N . GLN A 1 75 ? 3.448 7.319 2.047 1.00 96.19 75 GLN A N 1
ATOM 619 C CA . GLN A 1 75 ? 2.077 7.005 1.621 1.00 96.19 75 GLN A CA 1
ATOM 620 C C . GLN A 1 75 ? 1.211 6.528 2.794 1.00 96.19 75 GLN A C 1
ATOM 622 O O . GLN A 1 75 ? 0.117 7.049 2.982 1.00 96.19 75 GLN A O 1
ATOM 627 N N . ILE A 1 76 ? 1.724 5.634 3.651 1.00 96.81 76 ILE A N 1
ATOM 628 C CA . ILE A 1 76 ? 1.020 5.185 4.867 1.00 96.81 76 ILE A CA 1
ATOM 629 C C . ILE A 1 76 ? 0.672 6.378 5.767 1.00 96.81 76 ILE A C 1
ATOM 631 O O . ILE A 1 76 ? -0.452 6.485 6.251 1.00 96.81 76 ILE A O 1
ATOM 635 N N . LYS A 1 77 ? 1.621 7.297 5.996 1.00 96.69 77 LYS A N 1
ATOM 636 C CA . LYS A 1 77 ? 1.368 8.502 6.806 1.00 96.69 77 LYS A CA 1
ATOM 637 C C . LYS A 1 77 ? 0.292 9.390 6.181 1.00 96.69 77 LYS A C 1
ATOM 639 O O . LYS A 1 77 ? -0.516 9.935 6.923 1.00 96.69 77 LYS A O 1
ATOM 644 N N . ILE A 1 78 ? 0.298 9.556 4.860 1.00 97.12 78 ILE A N 1
ATOM 645 C CA . ILE A 1 78 ? -0.693 10.369 4.146 1.00 97.12 78 ILE A CA 1
ATOM 646 C C . ILE A 1 78 ? -2.077 9.727 4.266 1.00 97.12 78 ILE A C 1
ATOM 648 O O . ILE A 1 78 ? -3.010 10.402 4.688 1.00 97.12 78 ILE A O 1
ATOM 652 N N . SER A 1 79 ? -2.202 8.421 4.018 1.00 97.44 79 SER A N 1
ATOM 653 C CA . SER A 1 79 ? -3.476 7.708 4.171 1.00 97.44 79 SER A CA 1
ATOM 654 C C . SER A 1 79 ? -4.018 7.770 5.602 1.00 97.44 79 SER A C 1
ATOM 656 O O . SER A 1 79 ? -5.215 7.948 5.791 1.00 97.44 79 SER A O 1
ATOM 658 N N . LEU A 1 80 ? -3.151 7.689 6.620 1.00 97.50 80 LEU A N 1
ATOM 659 C CA . LEU A 1 80 ? -3.563 7.864 8.017 1.00 97.50 80 LEU A CA 1
ATOM 660 C C . LEU A 1 80 ? -4.028 9.295 8.315 1.00 97.50 80 LEU A C 1
ATOM 662 O O . LEU A 1 80 ? -5.028 9.464 8.999 1.00 97.50 80 LEU A O 1
ATOM 666 N N . LYS A 1 81 ? -3.347 10.324 7.790 1.00 96.38 81 LYS A N 1
ATOM 667 C CA . LYS A 1 81 ? -3.802 11.721 7.926 1.00 96.38 81 LYS A CA 1
ATOM 668 C C . LYS A 1 81 ? -5.180 11.923 7.305 1.00 96.38 81 LYS A C 1
ATOM 670 O O . LYS A 1 81 ? -6.029 12.553 7.918 1.00 96.38 81 LYS A O 1
ATOM 675 N N . MET A 1 82 ? -5.401 11.369 6.116 1.00 97.12 82 MET A N 1
ATOM 676 C CA . MET A 1 82 ? -6.712 11.415 5.475 1.00 97.12 82 MET A CA 1
ATOM 677 C C . MET A 1 82 ? -7.774 10.729 6.328 1.00 97.12 82 MET A C 1
ATOM 679 O O . MET A 1 82 ? -8.834 11.296 6.529 1.00 97.12 82 MET A O 1
ATOM 683 N N . ALA A 1 83 ? -7.478 9.543 6.865 1.00 97.38 83 ALA A N 1
ATOM 684 C CA . ALA A 1 83 ? -8.415 8.806 7.709 1.00 97.38 83 ALA A CA 1
ATOM 685 C C . ALA A 1 83 ? -8.770 9.546 9.008 1.00 97.38 83 ALA A C 1
ATOM 687 O O . ALA A 1 83 ? -9.904 9.449 9.456 1.00 97.38 83 ALA A O 1
ATOM 688 N N . ILE A 1 84 ? -7.832 10.308 9.580 1.00 96.62 84 ILE A N 1
ATOM 689 C CA . ILE A 1 84 ? -8.078 11.180 10.742 1.00 96.62 84 ILE A CA 1
ATOM 690 C C . ILE A 1 84 ? -9.002 12.352 10.384 1.00 96.62 84 ILE A C 1
ATOM 692 O O . ILE A 1 84 ? -9.832 12.748 11.192 1.00 96.62 84 ILE A O 1
ATOM 696 N N . GLU A 1 85 ? -8.846 12.932 9.193 1.00 95.94 85 GLU A N 1
ATOM 697 C CA . GLU A 1 85 ? -9.670 14.061 8.737 1.00 95.94 85 GLU A CA 1
ATOM 698 C C . GLU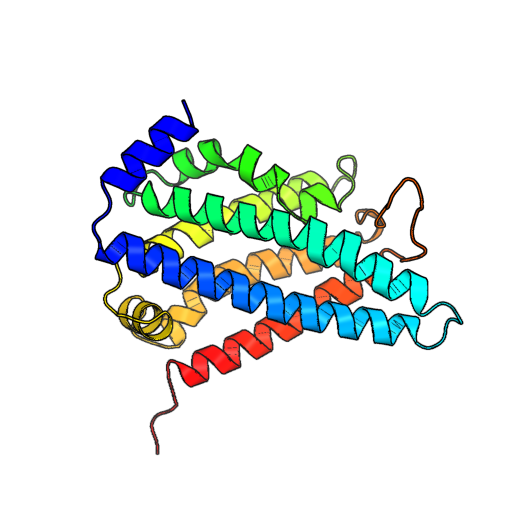 A 1 85 ? -11.024 13.637 8.142 1.00 95.94 85 GLU A C 1
ATOM 700 O O . GLU A 1 85 ? -11.848 14.496 7.821 1.00 95.94 85 GLU A O 1
ATOM 705 N N . TYR A 1 86 ? -11.242 12.336 7.947 1.00 96.81 86 TYR A N 1
ATOM 706 C CA . TYR A 1 86 ? -12.420 11.810 7.273 1.00 96.81 86 TYR A CA 1
ATOM 707 C C . TYR A 1 86 ? -13.641 11.797 8.196 1.00 96.81 86 TYR A C 1
ATOM 709 O O . TYR A 1 86 ? -13.663 11.096 9.205 1.00 96.81 86 TYR A O 1
ATOM 717 N N . ASP A 1 87 ? -14.683 12.536 7.812 1.00 94.38 87 ASP A N 1
ATOM 718 C CA . ASP A 1 87 ? -15.928 12.683 8.584 1.00 94.38 87 ASP A CA 1
ATOM 719 C C . ASP A 1 87 ? -17.084 11.801 8.079 1.00 94.38 87 ASP A C 1
ATOM 721 O O . ASP A 1 87 ? -18.205 11.888 8.579 1.00 94.38 87 ASP A O 1
ATOM 725 N N . GLY A 1 88 ? -16.824 10.946 7.085 1.00 94.94 88 GLY A N 1
ATOM 726 C CA . GLY A 1 88 ? -17.845 10.130 6.425 1.00 94.94 88 GLY A CA 1
ATOM 727 C C . GLY A 1 88 ? -18.406 10.736 5.135 1.00 94.94 88 GLY A C 1
ATOM 728 O O . GLY A 1 88 ? -19.081 10.031 4.390 1.00 94.94 88 GLY A O 1
ATOM 729 N N . THR A 1 89 ? -18.132 12.013 4.847 1.00 95.94 89 THR A N 1
ATOM 730 C CA . THR A 1 89 ? -18.733 12.744 3.713 1.00 95.94 89 THR A CA 1
ATOM 731 C C . THR A 1 89 ? -17.729 13.529 2.870 1.00 95.94 89 THR A C 1
ATOM 733 O O . THR A 1 89 ? -17.986 13.807 1.702 1.00 95.94 89 THR A O 1
ATOM 736 N N . ASN A 1 90 ? -16.562 13.859 3.422 1.00 97.19 90 ASN A N 1
ATOM 737 C CA . ASN A 1 90 ? -15.566 14.725 2.788 1.00 97.19 90 ASN A CA 1
ATOM 738 C C . ASN A 1 90 ? -14.471 13.984 1.986 1.00 97.19 90 ASN A C 1
ATOM 740 O O . ASN A 1 90 ? -13.420 14.569 1.709 1.00 97.19 90 ASN A O 1
ATOM 744 N N . LEU A 1 91 ? -14.681 12.717 1.601 1.00 97.00 91 LEU A N 1
ATOM 745 C CA . LEU A 1 91 ? -13.632 11.879 0.997 1.00 97.00 91 LEU A CA 1
ATOM 746 C C . LEU A 1 91 ? -13.030 12.487 -0.279 1.00 97.00 91 LEU A C 1
ATOM 748 O O . LEU A 1 91 ? -11.807 12.572 -0.383 1.00 97.00 91 LEU A O 1
ATOM 752 N N . ASP A 1 92 ? -13.863 12.967 -1.205 1.00 97.75 92 ASP A N 1
ATOM 753 C CA . ASP A 1 92 ? -13.409 13.568 -2.469 1.00 97.75 92 ASP A CA 1
ATOM 754 C C . ASP A 1 92 ? -12.491 14.775 -2.226 1.00 97.75 92 ASP A C 1
ATOM 756 O O . ASP A 1 92 ? -11.436 14.925 -2.845 1.00 97.75 92 ASP A O 1
ATOM 760 N N . GLN A 1 93 ? -12.852 15.614 -1.250 1.00 97.81 93 GLN A N 1
ATOM 761 C CA . GLN A 1 93 ? -12.071 16.795 -0.879 1.00 97.81 93 GLN A CA 1
ATOM 762 C C . GLN A 1 93 ? -10.715 16.401 -0.287 1.00 97.81 93 GLN A C 1
ATOM 764 O O . GLN A 1 93 ? -9.694 17.025 -0.589 1.00 97.81 93 GLN A O 1
ATOM 769 N N . LEU A 1 94 ? -10.690 15.358 0.549 1.00 97.25 94 LEU A N 1
ATOM 770 C CA . LEU A 1 94 ? -9.456 14.841 1.132 1.00 97.25 94 LEU A CA 1
ATOM 771 C C . LEU A 1 94 ? -8.555 14.213 0.074 1.00 97.25 94 LEU A C 1
ATOM 773 O O . LEU A 1 94 ? -7.343 14.436 0.109 1.00 97.25 94 LEU A O 1
ATOM 777 N N . VAL A 1 95 ? -9.116 13.463 -0.875 1.00 96.88 95 VAL A N 1
ATOM 778 C CA . VAL A 1 95 ? -8.323 12.896 -1.965 1.00 96.88 95 VAL A CA 1
ATOM 779 C C . VAL A 1 95 ? -7.698 14.004 -2.791 1.00 96.88 95 VAL A C 1
ATOM 781 O O . VAL A 1 95 ? -6.477 14.016 -2.911 1.00 96.88 95 VAL A O 1
ATOM 784 N N . GLU A 1 96 ? -8.461 14.987 -3.261 1.00 97.44 96 GLU A N 1
ATOM 785 C CA . GLU A 1 96 ? -7.890 16.086 -4.050 1.00 97.44 96 GLU A CA 1
ATOM 786 C C . GLU A 1 96 ? -6.845 16.897 -3.268 1.00 97.44 96 GLU A C 1
ATOM 788 O O . GLU A 1 96 ? -5.789 17.240 -3.805 1.00 97.44 96 GLU A O 1
ATOM 793 N N . LYS A 1 97 ? -7.058 17.111 -1.963 1.00 96.88 97 LYS A N 1
ATOM 794 C CA . LYS A 1 97 ? -6.083 17.772 -1.080 1.00 96.88 97 LYS A CA 1
ATOM 795 C C . LYS A 1 97 ? -4.755 17.013 -0.981 1.00 96.88 97 LYS A C 1
ATOM 797 O O . LYS A 1 97 ? -3.697 17.644 -0.959 1.00 96.88 97 LYS A O 1
ATOM 802 N N . TYR A 1 98 ? -4.791 15.685 -0.872 1.00 97.12 98 TYR A N 1
ATOM 803 C CA . TYR A 1 98 ? -3.607 14.862 -0.588 1.00 97.12 98 TYR A CA 1
ATOM 804 C C . TYR A 1 98 ? -3.003 14.169 -1.818 1.00 97.12 98 TYR A C 1
ATOM 806 O O . TYR A 1 98 ? -1.873 13.679 -1.747 1.00 97.12 98 TYR A O 1
ATOM 814 N N . LYS A 1 99 ? -3.708 14.153 -2.954 1.00 96.88 99 LYS A N 1
ATOM 815 C CA . LYS A 1 99 ? -3.358 13.420 -4.182 1.00 96.88 99 LYS A CA 1
ATOM 816 C C . LYS A 1 99 ? -1.942 13.699 -4.666 1.00 96.88 99 LYS A C 1
ATOM 818 O O . LYS A 1 99 ? -1.186 12.762 -4.902 1.00 96.88 99 LYS A O 1
ATOM 823 N N . ALA A 1 100 ? -1.541 14.966 -4.756 1.00 96.81 100 ALA A N 1
ATOM 824 C CA . ALA A 1 100 ? -0.203 15.325 -5.231 1.00 96.81 100 ALA A CA 1
ATOM 825 C C . ALA A 1 100 ? 0.915 14.809 -4.303 1.00 96.81 100 ALA A C 1
ATOM 827 O O . ALA A 1 100 ? 1.922 14.275 -4.772 1.00 96.81 100 ALA A O 1
ATOM 828 N N . GLU A 1 101 ? 0.741 14.929 -2.980 1.00 96.56 101 GLU A N 1
ATOM 829 C CA . GLU A 1 101 ? 1.708 14.412 -2.001 1.00 96.56 101 GLU A CA 1
ATOM 830 C C . GLU A 1 101 ? 1.751 12.877 -2.033 1.00 96.56 101 GLU A C 1
ATOM 832 O O . GLU A 1 101 ? 2.828 12.281 -1.950 1.00 96.56 101 GLU A O 1
ATOM 837 N N . TYR A 1 102 ? 0.594 12.235 -2.198 1.00 96.50 102 TYR A N 1
ATOM 838 C CA . TYR A 1 102 ? 0.477 10.784 -2.277 1.00 96.50 102 TYR A CA 1
ATOM 839 C C . TYR A 1 102 ? 1.170 10.221 -3.526 1.00 96.50 102 TYR A C 1
ATOM 841 O O . TYR A 1 102 ? 2.013 9.329 -3.403 1.00 96.50 102 TYR A O 1
ATOM 849 N N . LEU A 1 103 ? 0.886 10.786 -4.706 1.00 96.06 103 LEU A N 1
ATOM 850 C CA . LEU A 1 103 ? 1.477 10.375 -5.986 1.00 96.06 103 LEU A CA 1
ATOM 851 C C . LEU A 1 103 ? 2.988 10.632 -6.044 1.00 96.06 103 LEU A C 1
ATOM 853 O O . LEU A 1 103 ? 3.725 9.844 -6.624 1.00 96.06 103 LEU A O 1
ATOM 857 N N . LYS A 1 104 ? 3.500 11.669 -5.368 1.00 95.12 104 LYS A N 1
ATOM 858 C CA . LYS A 1 104 ? 4.953 11.900 -5.259 1.00 95.12 104 LYS A CA 1
ATOM 859 C C . LYS A 1 104 ? 5.699 10.738 -4.589 1.00 95.12 104 LYS A C 1
ATOM 861 O O . LYS A 1 104 ? 6.882 10.533 -4.849 1.00 95.12 104 LYS A O 1
ATOM 866 N N . ASN A 1 105 ? 5.024 10.010 -3.703 1.00 94.25 105 ASN A N 1
ATOM 867 C CA . ASN A 1 105 ? 5.579 8.862 -2.990 1.00 94.25 105 ASN A CA 1
ATOM 868 C C . ASN A 1 105 ? 5.124 7.524 -3.599 1.00 94.25 105 ASN A C 1
ATOM 870 O O . ASN A 1 105 ? 5.378 6.471 -3.019 1.00 94.25 105 ASN A O 1
ATOM 874 N N . ASP A 1 106 ? 4.432 7.552 -4.735 1.00 93.75 106 ASP A N 1
ATOM 875 C CA . ASP A 1 106 ? 3.860 6.366 -5.348 1.00 93.75 106 ASP A CA 1
ATOM 876 C C . ASP A 1 106 ? 4.844 5.647 -6.269 1.00 93.75 106 ASP A C 1
ATOM 878 O O . ASP A 1 106 ? 5.535 6.263 -7.080 1.00 93.75 106 ASP A O 1
ATOM 882 N N . LEU A 1 107 ? 4.905 4.320 -6.150 1.00 89.25 107 LEU A N 1
ATOM 883 C CA . LEU A 1 107 ? 5.884 3.523 -6.885 1.00 89.25 107 LEU A CA 1
ATOM 884 C C . LEU A 1 107 ? 5.607 3.505 -8.390 1.00 89.25 107 LEU A C 1
ATOM 886 O O . LEU A 1 107 ? 6.566 3.504 -9.159 1.00 89.25 107 LEU A O 1
ATOM 890 N N . ILE A 1 108 ? 4.343 3.561 -8.824 1.00 90.00 108 ILE A N 1
ATOM 891 C CA . ILE A 1 108 ? 4.019 3.698 -10.249 1.00 90.00 108 ILE A CA 1
ATOM 892 C C . ILE A 1 108 ? 4.519 5.051 -10.750 1.00 90.00 108 ILE A C 1
ATOM 894 O O . ILE A 1 108 ? 5.258 5.108 -11.732 1.00 90.00 108 ILE A O 1
ATOM 898 N N . SER A 1 109 ? 4.207 6.132 -10.034 1.00 89.88 109 SER A N 1
ATOM 899 C CA . SER A 1 109 ? 4.639 7.484 -10.421 1.00 89.88 109 SER A CA 1
ATOM 900 C C . SER A 1 109 ? 6.167 7.641 -10.469 1.00 89.88 109 SER A C 1
ATOM 902 O O . SER A 1 109 ? 6.691 8.412 -11.271 1.00 89.88 109 SER A O 1
ATOM 904 N N . LEU A 1 110 ? 6.902 6.899 -9.637 1.00 87.62 110 LEU A N 1
ATOM 905 C CA . LEU A 1 110 ? 8.367 6.936 -9.588 1.00 87.62 110 LEU A CA 1
ATOM 906 C C . LEU A 1 110 ? 9.044 6.028 -10.622 1.00 87.62 110 LEU A C 1
ATOM 908 O O . LEU A 1 110 ? 10.177 6.305 -11.036 1.00 87.62 110 LEU A O 1
ATOM 912 N N . HIS A 1 111 ? 8.394 4.930 -11.005 1.00 87.31 111 HIS A N 1
ATOM 913 C CA . HIS A 1 111 ? 9.019 3.852 -11.776 1.00 87.31 111 HIS A CA 1
ATOM 914 C C . HIS A 1 111 ? 8.368 3.592 -13.130 1.00 87.31 111 HIS A C 1
ATOM 916 O O . HIS A 1 111 ? 8.872 2.758 -13.875 1.00 87.31 111 HIS A O 1
ATOM 922 N N . CYS A 1 112 ? 7.326 4.330 -13.498 1.00 91.75 112 CYS A N 1
ATOM 923 C CA . CYS A 1 112 ? 6.786 4.335 -14.852 1.00 91.75 112 CYS A CA 1
ATOM 924 C C . CYS A 1 112 ? 7.204 5.603 -15.611 1.00 91.75 112 CYS A C 1
ATOM 926 O O . CYS A 1 112 ? 7.496 6.655 -15.034 1.00 91.75 112 CYS A O 1
ATOM 928 N N . LYS A 1 113 ? 7.275 5.490 -16.934 1.00 94.31 113 LYS A N 1
ATOM 929 C CA . LYS A 1 113 ? 7.545 6.592 -17.859 1.00 94.31 113 LYS A CA 1
ATOM 930 C C . LYS A 1 113 ? 6.324 7.514 -17.934 1.00 94.31 113 LYS A C 1
ATOM 932 O O . LYS A 1 113 ? 5.252 7.074 -18.330 1.00 94.31 113 LYS A O 1
ATOM 937 N N . ALA A 1 114 ? 6.493 8.780 -17.551 1.00 94.44 114 ALA A N 1
ATOM 938 C CA . ALA A 1 114 ? 5.398 9.753 -17.485 1.00 94.44 114 ALA A CA 1
ATOM 939 C C . ALA A 1 114 ? 4.823 10.135 -18.864 1.00 94.44 114 ALA A C 1
ATOM 941 O O . ALA A 1 114 ? 3.691 10.594 -18.957 1.00 94.44 114 ALA A O 1
ATOM 942 N N . ASP A 1 115 ? 5.612 9.952 -19.920 1.00 95.81 115 ASP A N 1
ATOM 943 C CA . ASP A 1 115 ? 5.266 10.173 -21.325 1.00 95.81 115 ASP A CA 1
ATOM 944 C C . ASP A 1 115 ? 4.621 8.947 -21.993 1.00 95.81 115 ASP A C 1
ATOM 946 O O . ASP A 1 115 ? 4.192 9.023 -23.143 1.00 95.81 115 ASP A O 1
ATOM 950 N N . HIS A 1 116 ? 4.528 7.814 -21.290 1.00 97.62 116 HIS A N 1
ATOM 951 C CA . HIS A 1 116 ? 3.905 6.613 -21.829 1.00 97.62 116 HIS A CA 1
ATOM 952 C C . HIS A 1 116 ? 2.364 6.740 -21.834 1.00 97.62 116 HIS A C 1
ATOM 954 O O . HIS A 1 116 ? 1.802 7.169 -20.824 1.00 97.62 116 HIS A O 1
ATOM 960 N N . PRO A 1 117 ? 1.647 6.309 -22.897 1.00 97.62 117 PRO A N 1
ATOM 961 C CA . PRO A 1 117 ? 0.193 6.493 -23.016 1.00 97.62 117 PRO A CA 1
ATOM 962 C C . PRO A 1 117 ? -0.638 5.980 -21.829 1.00 97.62 117 PRO A C 1
ATOM 964 O O . PRO A 1 117 ? -1.600 6.627 -21.428 1.00 97.62 117 PRO A O 1
ATOM 967 N N . ILE A 1 118 ? -0.242 4.851 -21.230 1.00 97.62 118 ILE A N 1
ATOM 968 C CA . ILE A 1 118 ? -0.948 4.261 -20.076 1.00 97.62 118 ILE A CA 1
ATOM 969 C C . ILE A 1 118 ? -0.648 4.936 -18.726 1.00 97.62 118 ILE A C 1
ATOM 971 O O . ILE A 1 118 ? -1.214 4.546 -17.709 1.00 97.62 118 ILE A O 1
ATOM 975 N N . PHE A 1 119 ? 0.259 5.918 -18.664 1.00 96.81 119 PHE A N 1
ATOM 976 C CA . PHE A 1 119 ? 0.679 6.504 -17.385 1.00 96.81 119 PHE A CA 1
ATOM 977 C C . PHE A 1 119 ? -0.470 7.215 -16.659 1.00 96.81 119 PHE A C 1
ATOM 979 O O . PHE A 1 119 ? -0.609 7.067 -15.446 1.00 96.81 119 PHE A O 1
ATOM 986 N N . ALA A 1 120 ? -1.314 7.943 -17.395 1.00 96.69 120 ALA A N 1
ATOM 987 C CA . ALA A 1 120 ? -2.477 8.621 -16.824 1.00 96.69 120 ALA A CA 1
ATOM 988 C C . ALA A 1 120 ? -3.481 7.624 -16.219 1.00 96.69 120 ALA A C 1
ATOM 990 O O . ALA A 1 120 ? -3.949 7.826 -15.102 1.00 96.69 120 ALA A O 1
ATOM 991 N N . GLU A 1 121 ? -3.736 6.516 -16.918 1.00 97.75 121 GLU A N 1
ATOM 992 C CA . GLU A 1 121 ? -4.611 5.436 -16.449 1.00 97.75 121 GLU A CA 1
ATOM 993 C C . GLU A 1 121 ? -4.047 4.769 -15.187 1.00 97.75 121 GLU A C 1
ATOM 995 O O . GLU A 1 121 ? -4.760 4.581 -14.202 1.00 97.75 121 GLU A O 1
ATOM 1000 N N . LEU A 1 122 ? -2.737 4.500 -15.151 1.00 96.56 122 LEU A N 1
ATOM 1001 C CA . LEU A 1 122 ? -2.084 3.978 -13.950 1.00 96.56 122 LEU A CA 1
ATOM 1002 C C . LEU A 1 122 ? -2.250 4.919 -12.746 1.00 96.56 122 LEU A C 1
ATOM 1004 O O . LEU A 1 122 ? -2.526 4.442 -11.643 1.00 96.56 122 LEU A O 1
ATOM 1008 N N . GLN A 1 123 ? -2.108 6.237 -12.945 1.00 96.31 123 GLN A N 1
ATOM 1009 C CA . GLN A 1 123 ? -2.319 7.230 -11.886 1.00 96.31 123 GLN A CA 1
ATOM 1010 C C . GLN A 1 123 ? -3.771 7.277 -11.410 1.00 96.31 123 GLN A C 1
ATOM 1012 O O . GLN A 1 123 ? -4.009 7.431 -10.212 1.00 96.31 123 GLN A O 1
ATOM 1017 N N . GLU A 1 124 ? -4.737 7.136 -12.314 1.00 96.94 124 GLU A N 1
ATOM 1018 C CA . GLU A 1 124 ? -6.153 7.070 -11.957 1.00 96.94 124 GLU A CA 1
ATOM 1019 C C . GLU A 1 124 ? -6.444 5.846 -11.081 1.00 96.94 124 GLU A C 1
ATOM 1021 O O . GLU A 1 124 ? -7.025 5.987 -10.003 1.00 96.94 124 GLU A O 1
ATOM 1026 N N . ILE A 1 125 ? -5.934 4.669 -11.458 1.00 97.19 125 ILE A N 1
ATOM 1027 C CA . ILE A 1 125 ? -6.033 3.453 -10.638 1.00 97.19 125 ILE A CA 1
ATOM 1028 C C . ILE A 1 125 ? -5.375 3.675 -9.262 1.00 97.19 125 ILE A C 1
ATOM 1030 O O . ILE A 1 125 ? -5.935 3.281 -8.235 1.00 97.19 125 ILE A O 1
ATOM 1034 N N . THR A 1 126 ? -4.229 4.370 -9.199 1.00 96.00 126 THR A N 1
ATOM 1035 C CA . THR A 1 126 ? -3.580 4.732 -7.925 1.00 96.00 126 THR A CA 1
ATOM 1036 C C . THR A 1 126 ? -4.469 5.585 -7.036 1.00 96.00 126 THR A C 1
ATOM 1038 O O . THR A 1 126 ? -4.554 5.349 -5.826 1.00 96.00 126 THR A O 1
ATOM 1041 N N . VAL A 1 127 ? -5.125 6.582 -7.620 1.00 96.94 127 VAL A N 1
ATOM 1042 C CA . VAL A 1 127 ? -6.026 7.479 -6.900 1.00 96.94 127 VAL A CA 1
ATOM 1043 C C . VAL A 1 127 ? -7.264 6.716 -6.424 1.00 96.94 127 VAL A C 1
ATOM 1045 O O . VAL A 1 127 ? -7.640 6.851 -5.263 1.00 96.94 127 VAL A O 1
ATOM 1048 N N . ASN A 1 128 ? -7.834 5.831 -7.239 1.00 96.50 128 ASN A N 1
ATOM 1049 C CA . ASN A 1 128 ? -8.965 4.988 -6.837 1.00 96.50 128 ASN A CA 1
ATOM 1050 C C . ASN A 1 128 ? -8.595 4.020 -5.696 1.00 96.50 128 ASN A C 1
ATOM 1052 O O . ASN A 1 128 ? -9.349 3.852 -4.733 1.00 96.50 128 ASN A O 1
ATOM 1056 N N . ASN A 1 129 ? -7.380 3.466 -5.718 1.00 95.31 129 ASN A N 1
ATOM 1057 C CA . ASN A 1 129 ? -6.862 2.683 -4.597 1.00 95.31 129 ASN A CA 1
ATOM 1058 C C . ASN A 1 129 ? -6.737 3.547 -3.326 1.00 95.31 129 ASN A C 1
ATOM 1060 O O . ASN A 1 129 ? -7.135 3.121 -2.242 1.00 95.31 129 ASN A O 1
ATOM 1064 N N . MET A 1 130 ? -6.260 4.789 -3.449 1.00 95.19 130 MET A N 1
ATOM 1065 C CA . MET A 1 130 ? -6.210 5.752 -2.342 1.00 95.19 130 MET A CA 1
ATOM 1066 C C . MET A 1 130 ? -7.605 6.037 -1.757 1.00 95.19 130 MET A C 1
ATOM 1068 O O . MET A 1 130 ? -7.734 5.988 -0.533 1.00 95.19 130 MET A O 1
ATOM 1072 N N . TYR A 1 131 ? -8.638 6.238 -2.588 1.00 95.38 131 TYR A N 1
ATOM 1073 C CA . TYR A 1 131 ? -10.039 6.378 -2.151 1.00 95.38 131 TYR A CA 1
ATOM 1074 C C . TYR A 1 131 ? -10.476 5.208 -1.259 1.00 95.38 131 TYR A C 1
ATOM 1076 O O . TYR A 1 131 ? -10.962 5.413 -0.146 1.00 95.38 131 TYR A O 1
ATOM 1084 N N . SER A 1 132 ? -10.243 3.973 -1.712 1.00 94.94 132 SER A N 1
ATOM 1085 C CA . SER A 1 132 ? -10.717 2.768 -1.015 1.00 94.94 132 SER A CA 1
ATOM 1086 C C . SER A 1 132 ? -10.086 2.541 0.367 1.00 94.94 132 SER A C 1
ATOM 1088 O O . SER A 1 132 ? -10.678 1.893 1.229 1.00 94.94 132 SER A O 1
ATOM 1090 N N . ARG A 1 133 ? -8.889 3.086 0.615 1.00 95.12 133 ARG A N 1
ATOM 1091 C CA . ARG A 1 133 ? -8.141 2.870 1.866 1.00 95.12 133 ARG A CA 1
ATOM 1092 C C . ARG A 1 133 ? -8.664 3.699 3.033 1.00 95.12 133 ARG A C 1
ATOM 1094 O O . ARG A 1 133 ? -8.523 3.276 4.180 1.00 95.12 133 ARG A O 1
ATOM 1101 N N . VAL A 1 134 ? -9.220 4.881 2.766 1.00 96.69 134 VAL A N 1
ATOM 1102 C CA . VAL A 1 134 ? -9.545 5.863 3.814 1.00 96.69 134 VAL A CA 1
ATOM 1103 C C . VAL A 1 134 ? -10.630 5.355 4.770 1.00 96.69 134 VAL A C 1
ATOM 1105 O O . VAL A 1 134 ? -10.368 5.366 5.975 1.00 96.69 134 VAL A O 1
ATOM 1108 N N . PRO A 1 135 ? -11.782 4.826 4.306 1.00 95.88 135 PRO A N 1
ATOM 1109 C CA . PRO A 1 135 ? -12.818 4.330 5.216 1.00 95.88 135 PRO A CA 1
ATOM 1110 C C . PRO A 1 135 ? -12.345 3.147 6.072 1.00 95.88 135 PRO A C 1
ATOM 1112 O O . PRO A 1 135 ? -12.675 3.056 7.250 1.00 95.88 135 PRO A O 1
ATOM 1115 N N . ILE A 1 136 ? -11.512 2.269 5.505 1.00 96.19 136 ILE A N 1
ATOM 1116 C CA . ILE A 1 136 ? -10.947 1.105 6.207 1.00 96.19 136 ILE A CA 1
ATOM 1117 C C . ILE A 1 136 ? -10.033 1.560 7.345 1.00 96.19 136 ILE A C 1
ATOM 1119 O O . ILE A 1 136 ? -10.116 1.056 8.464 1.00 96.19 136 ILE A O 1
ATOM 1123 N N . LEU A 1 137 ? -9.152 2.523 7.068 1.00 97.69 137 LEU A N 1
ATOM 1124 C CA . LEU A 1 137 ? -8.260 3.078 8.081 1.00 97.69 137 LEU A CA 1
ATOM 1125 C C . LEU A 1 137 ? -9.032 3.826 9.164 1.00 97.69 137 LEU A C 1
ATOM 1127 O O . LEU A 1 137 ? -8.691 3.686 10.334 1.00 97.69 137 LEU A O 1
ATOM 1131 N N . GLN A 1 138 ? -10.074 4.569 8.794 1.00 97.31 138 GLN A N 1
ATOM 1132 C CA . GLN A 1 138 ? -10.925 5.270 9.751 1.00 97.31 138 GLN A CA 1
ATOM 1133 C C . GLN A 1 138 ? -11.631 4.278 10.690 1.00 97.31 138 GLN A C 1
ATOM 1135 O O . GLN A 1 138 ? -11.560 4.442 11.909 1.00 97.31 138 GLN A O 1
ATOM 1140 N N . ALA A 1 139 ? -12.173 3.178 10.155 1.00 96.88 139 ALA A N 1
ATOM 1141 C CA . ALA A 1 139 ? -12.784 2.123 10.963 1.00 96.88 139 ALA A CA 1
ATOM 1142 C C . ALA A 1 139 ? -11.792 1.516 11.973 1.00 96.88 139 ALA A C 1
ATOM 1144 O O . ALA A 1 139 ? -12.135 1.306 13.135 1.00 96.88 139 ALA A O 1
ATOM 1145 N N . LEU A 1 140 ? -10.538 1.287 11.564 1.00 97.75 140 LEU A N 1
ATOM 1146 C CA . LEU A 1 140 ? -9.484 0.789 12.457 1.00 97.75 140 LEU A CA 1
ATOM 1147 C C . LEU A 1 140 ? -9.052 1.819 13.512 1.00 97.75 140 LEU A C 1
ATOM 1149 O O . LEU A 1 140 ? -8.714 1.432 14.630 1.00 97.75 140 LEU A O 1
ATOM 1153 N N . ILE A 1 141 ? -9.036 3.112 13.176 1.00 98.06 141 ILE A N 1
ATOM 1154 C CA . ILE A 1 141 ? -8.665 4.188 14.109 1.00 98.06 141 ILE A CA 1
ATOM 1155 C C . ILE A 1 141 ? -9.679 4.284 15.253 1.00 98.06 141 ILE A C 1
ATOM 1157 O O . ILE A 1 141 ? -9.261 4.419 16.402 1.00 98.06 141 ILE A O 1
ATOM 1161 N N . HIS A 1 142 ? -10.975 4.139 14.968 1.00 97.25 142 HIS A N 1
ATOM 1162 C CA . HIS A 1 142 ? -12.038 4.200 15.981 1.00 97.25 142 HIS A CA 1
ATOM 1163 C C . HIS A 1 142 ? -12.395 2.838 16.603 1.00 97.25 142 HIS A C 1
ATOM 1165 O O . HIS A 1 142 ? -13.261 2.758 17.478 1.00 97.25 142 HIS A O 1
ATOM 1171 N N . ALA A 1 143 ? -11.738 1.754 16.182 1.00 97.50 143 ALA A N 1
ATOM 1172 C CA . ALA A 1 143 ? -11.952 0.435 16.758 1.00 97.50 143 ALA A CA 1
ATOM 1173 C C . ALA A 1 143 ? -11.471 0.362 18.215 1.00 97.50 143 ALA A C 1
ATOM 1175 O O . ALA A 1 143 ? -10.522 1.025 18.637 1.00 97.50 143 ALA A O 1
ATOM 1176 N N . ARG A 1 144 ? -12.105 -0.504 19.005 1.00 96.00 144 ARG A N 1
ATOM 1177 C CA . ARG A 1 144 ? -11.641 -0.816 20.364 1.00 96.00 144 ARG A CA 1
ATOM 1178 C C . ARG A 1 144 ? -10.511 -1.843 20.299 1.00 96.00 144 ARG A C 1
ATOM 1180 O O . ARG A 1 144 ? -10.467 -2.644 19.373 1.00 96.00 144 ARG A O 1
ATOM 1187 N N . GLY A 1 145 ? -9.623 -1.854 21.293 1.00 95.31 145 GLY A N 1
ATOM 1188 C CA . GLY A 1 145 ? -8.581 -2.879 21.411 1.00 95.31 145 GLY A CA 1
ATOM 1189 C C . GLY A 1 145 ? -7.199 -2.342 21.767 1.00 95.31 145 GLY A C 1
ATOM 1190 O O . GLY A 1 145 ? -6.927 -1.151 21.650 1.00 95.31 145 GLY A O 1
ATOM 1191 N N . ASN A 1 146 ? -6.313 -3.242 22.200 1.00 96.44 146 ASN A N 1
ATOM 1192 C CA . ASN A 1 146 ? -4.952 -2.897 22.636 1.00 96.44 146 ASN A CA 1
ATOM 1193 C C . ASN A 1 146 ? -3.872 -3.402 21.668 1.00 96.44 146 ASN A C 1
ATOM 1195 O O . ASN A 1 146 ? -2.695 -3.055 21.796 1.00 96.44 146 ASN A O 1
ATOM 1199 N N . THR A 1 147 ? -4.260 -4.220 20.693 1.00 97.12 147 THR A N 1
ATOM 1200 C CA . THR A 1 147 ? -3.387 -4.769 19.656 1.00 97.12 147 THR A CA 1
ATOM 1201 C C . THR A 1 147 ? -3.991 -4.546 18.275 1.00 97.12 147 THR A C 1
ATOM 1203 O O . THR A 1 147 ? -5.194 -4.362 18.149 1.00 97.12 147 THR A O 1
ATOM 1206 N N . TYR A 1 148 ? -3.169 -4.581 17.221 1.00 96.50 148 TYR A N 1
ATOM 1207 C CA . TYR A 1 148 ? -3.675 -4.470 15.848 1.00 96.50 148 TYR A CA 1
ATOM 1208 C C . TYR A 1 148 ? -4.690 -5.577 15.516 1.00 96.50 148 TYR A C 1
ATOM 1210 O O . TYR A 1 148 ? -5.703 -5.306 14.881 1.00 96.50 148 TYR A O 1
ATOM 1218 N N . ASP A 1 149 ? -4.439 -6.800 15.991 1.00 95.25 149 ASP A N 1
ATOM 1219 C CA . ASP A 1 149 ? -5.346 -7.937 15.829 1.00 95.25 149 ASP A CA 1
ATOM 1220 C C . ASP A 1 149 ? -6.719 -7.642 16.462 1.00 95.25 149 ASP A C 1
ATOM 1222 O O . ASP A 1 149 ? -7.741 -7.960 15.859 1.00 95.25 149 ASP A O 1
ATOM 1226 N N . ASP A 1 150 ? -6.753 -6.990 17.633 1.00 95.62 150 ASP A N 1
ATOM 1227 C CA . ASP A 1 150 ? -8.009 -6.536 18.240 1.00 95.62 150 ASP A CA 1
ATOM 1228 C C . ASP A 1 150 ? -8.702 -5.513 17.337 1.00 95.62 150 ASP A C 1
ATOM 1230 O O . ASP A 1 150 ? -9.877 -5.686 17.025 1.00 95.62 150 ASP A O 1
ATOM 1234 N N . LEU A 1 151 ? -7.978 -4.488 16.865 1.00 97.31 151 LEU A N 1
ATOM 1235 C CA . LEU A 1 151 ? -8.560 -3.435 16.021 1.00 97.31 151 LEU A CA 1
ATOM 1236 C C . LEU A 1 151 ? -9.244 -4.019 14.786 1.00 97.31 151 LEU A C 1
ATOM 1238 O O . LEU A 1 151 ? -10.357 -3.621 14.462 1.00 97.31 151 LEU A O 1
ATOM 1242 N N . VAL A 1 152 ? -8.612 -4.996 14.128 1.00 95.88 152 VAL A N 1
ATOM 1243 C CA . VAL A 1 152 ? -9.199 -5.676 12.965 1.00 95.88 152 VAL A CA 1
ATOM 1244 C C . VAL A 1 152 ? -10.477 -6.421 13.350 1.00 95.88 152 VAL A C 1
ATOM 1246 O O . VAL A 1 152 ? -11.488 -6.264 12.675 1.00 95.88 152 VAL A O 1
ATOM 1249 N N . LYS A 1 153 ? -10.468 -7.196 14.440 1.00 94.00 153 LYS A N 1
ATOM 1250 C CA . LYS A 1 153 ? -11.643 -7.975 14.878 1.00 94.00 153 LYS A CA 1
ATOM 1251 C C . LYS A 1 153 ? -12.806 -7.102 15.346 1.00 94.00 153 LYS A C 1
ATOM 1253 O O . LYS A 1 153 ? -13.959 -7.491 15.195 1.00 94.00 153 LYS A O 1
ATOM 1258 N N . TYR A 1 154 ? -12.517 -5.948 15.942 1.00 95.44 154 TYR A N 1
ATOM 1259 C CA . TYR A 1 154 ? -13.552 -5.019 16.393 1.00 95.44 154 TYR A CA 1
ATOM 1260 C C . TYR A 1 154 ? -14.065 -4.118 15.267 1.00 95.44 154 TYR A C 1
ATOM 1262 O O . TYR A 1 154 ? -15.240 -3.760 15.287 1.00 95.44 154 TYR A O 1
ATOM 1270 N N . ALA A 1 155 ? -13.227 -3.769 14.287 1.00 96.19 155 ALA A N 1
ATOM 1271 C CA . ALA A 1 155 ? -13.660 -3.038 13.095 1.00 96.19 155 ALA A CA 1
ATOM 1272 C C . ALA A 1 155 ? -14.473 -3.922 12.135 1.00 96.19 155 ALA A C 1
ATOM 1274 O O . ALA A 1 155 ? -15.390 -3.433 11.478 1.00 96.19 155 ALA A O 1
ATOM 1275 N N . PHE A 1 156 ? -14.152 -5.218 12.058 1.00 94.56 156 PHE A N 1
ATOM 1276 C CA . PHE A 1 156 ? -14.752 -6.152 11.110 1.00 94.56 156 PHE A CA 1
ATOM 1277 C C . PHE A 1 156 ? -15.207 -7.429 11.813 1.00 94.56 156 PHE A C 1
ATOM 1279 O O . PHE A 1 156 ? -14.408 -8.184 12.362 1.00 94.56 156 PHE A O 1
ATOM 1286 N N . THR A 1 157 ? -16.509 -7.694 11.754 1.00 87.81 157 THR A N 1
ATOM 1287 C CA . THR A 1 157 ? -17.152 -8.781 12.504 1.00 87.81 157 THR A CA 1
ATOM 1288 C C . THR A 1 157 ? -16.824 -10.176 11.976 1.00 87.81 157 THR A C 1
ATOM 1290 O O . THR A 1 157 ? -16.916 -11.145 12.728 1.00 87.81 157 THR A O 1
ATOM 1293 N N . THR A 1 158 ? -16.449 -10.305 10.700 1.00 91.00 158 THR A N 1
ATOM 1294 C CA . THR A 1 158 ? -16.197 -11.597 10.051 1.00 91.00 158 THR A CA 1
ATOM 1295 C C . THR A 1 158 ? -14.981 -11.554 9.130 1.00 91.00 158 THR A C 1
ATOM 1297 O O . THR A 1 158 ? -14.589 -10.497 8.629 1.00 91.00 158 THR A O 1
ATOM 1300 N N . LYS A 1 159 ? -14.423 -12.740 8.844 1.00 91.25 159 LYS A N 1
ATOM 1301 C CA . LYS A 1 159 ? -13.379 -12.923 7.826 1.00 91.25 159 LYS A CA 1
ATOM 1302 C C . LYS A 1 159 ? -13.812 -12.359 6.470 1.00 91.25 159 LYS A C 1
ATOM 1304 O O . LYS A 1 159 ? -13.027 -11.676 5.820 1.00 91.25 159 LYS A O 1
ATOM 1309 N N . ASP A 1 160 ? -15.059 -12.608 6.079 1.00 90.31 160 ASP A N 1
ATOM 1310 C CA . ASP A 1 160 ? -15.598 -12.173 4.789 1.00 90.31 160 ASP A CA 1
ATOM 1311 C C . ASP A 1 160 ? -15.790 -10.656 4.722 1.00 90.31 160 ASP A C 1
ATOM 1313 O O . ASP A 1 160 ? -15.537 -10.064 3.678 1.00 90.31 160 ASP A O 1
ATOM 1317 N N . ALA A 1 161 ? -16.134 -9.999 5.836 1.00 90.12 161 ALA A N 1
ATOM 1318 C CA . ALA A 1 161 ? -16.175 -8.539 5.894 1.00 90.12 161 ALA A CA 1
ATOM 1319 C C . ALA A 1 161 ? -14.784 -7.933 5.652 1.00 90.12 161 ALA A C 1
ATOM 1321 O O . ALA A 1 161 ? -14.659 -6.972 4.895 1.00 90.12 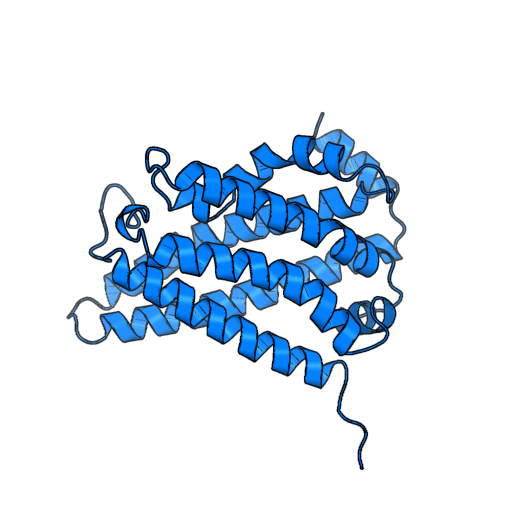161 ALA A O 1
ATOM 1322 N N . VAL A 1 162 ? -13.732 -8.519 6.243 1.00 91.50 162 VAL A N 1
ATOM 1323 C CA . VAL A 1 162 ? -12.350 -8.085 5.980 1.00 91.50 162 VAL A CA 1
ATOM 1324 C C . VAL A 1 162 ? -11.949 -8.370 4.534 1.00 91.50 162 VAL A C 1
ATOM 1326 O O . VAL A 1 162 ? -11.353 -7.508 3.893 1.00 91.50 162 VAL A O 1
ATOM 1329 N N . ARG A 1 163 ? -12.278 -9.552 3.999 1.00 89.12 163 ARG A N 1
ATOM 1330 C CA . ARG A 1 163 ? -11.986 -9.881 2.597 1.00 89.12 163 ARG A CA 1
ATOM 1331 C C . ARG A 1 163 ? -12.648 -8.902 1.649 1.00 89.12 163 ARG A C 1
ATOM 1333 O O . ARG A 1 163 ? -11.945 -8.327 0.835 1.00 89.12 163 ARG A O 1
ATOM 1340 N N . HIS A 1 164 ? -13.936 -8.633 1.820 1.00 90.00 164 HIS A N 1
ATOM 1341 C CA . HIS A 1 164 ? -14.681 -7.744 0.938 1.00 90.00 164 HIS A CA 1
ATOM 1342 C C . HIS A 1 164 ? -14.058 -6.343 0.843 1.00 90.00 164 HIS A C 1
ATOM 1344 O O . HIS A 1 164 ? -13.888 -5.801 -0.248 1.00 90.00 164 HIS A O 1
ATOM 1350 N N . VAL A 1 165 ? -13.648 -5.757 1.976 1.00 89.81 165 VAL A N 1
ATOM 1351 C CA . VAL A 1 165 ? -13.015 -4.427 1.955 1.00 89.81 165 VAL A CA 1
ATOM 1352 C C . VAL A 1 165 ? -11.599 -4.451 1.371 1.00 89.81 165 VAL A C 1
ATOM 1354 O O . VAL A 1 165 ? -11.147 -3.454 0.808 1.00 89.81 165 VAL A O 1
ATOM 1357 N N . LEU A 1 166 ? -10.889 -5.576 1.481 1.00 90.19 166 LEU A N 1
ATOM 1358 C CA . LEU A 1 166 ? -9.562 -5.745 0.890 1.00 90.19 166 LEU A CA 1
ATOM 1359 C C . LEU A 1 166 ? -9.625 -6.086 -0.601 1.00 90.19 166 LEU A C 1
ATOM 1361 O O . LEU A 1 166 ? -8.774 -5.613 -1.346 1.00 90.19 166 LEU A O 1
ATOM 1365 N N . GLU A 1 167 ? -10.632 -6.831 -1.052 1.00 91.06 167 GLU A N 1
ATOM 1366 C CA . GLU A 1 167 ? -10.864 -7.187 -2.457 1.00 91.06 167 GLU A CA 1
ATOM 1367 C C . GLU A 1 167 ? -10.926 -5.946 -3.343 1.00 91.06 167 GLU A C 1
ATOM 1369 O O . GLU A 1 167 ? -10.328 -5.932 -4.412 1.00 91.06 167 GLU A O 1
ATOM 1374 N N . ILE A 1 168 ? -11.543 -4.862 -2.867 1.00 90.50 168 ILE A N 1
ATOM 1375 C CA . ILE A 1 168 ? -11.558 -3.582 -3.586 1.00 90.50 168 ILE A CA 1
ATOM 1376 C C . ILE A 1 168 ? -10.129 -3.073 -3.840 1.00 90.50 168 ILE A C 1
ATOM 1378 O O . ILE A 1 168 ? -9.815 -2.630 -4.942 1.00 90.50 168 ILE A O 1
ATOM 1382 N N . GLN A 1 169 ? -9.233 -3.166 -2.852 1.00 92.06 169 GLN A N 1
ATOM 1383 C CA . GLN A 1 169 ? -7.829 -2.773 -3.030 1.00 92.06 169 GLN A CA 1
ATOM 1384 C C . GLN A 1 169 ? -7.076 -3.729 -3.956 1.00 92.06 169 GLN A C 1
ATOM 1386 O O . GLN A 1 169 ? -6.219 -3.280 -4.720 1.00 92.06 169 GLN A O 1
ATOM 1391 N N . LEU A 1 170 ? -7.382 -5.027 -3.879 1.00 93.25 170 LEU A N 1
ATOM 1392 C CA . LEU A 1 170 ? -6.778 -6.055 -4.724 1.00 93.25 170 LEU A CA 1
ATOM 1393 C C . LEU A 1 170 ? -7.165 -5.862 -6.191 1.00 93.25 170 LEU A C 1
ATOM 1395 O O . LEU A 1 170 ? -6.276 -5.889 -7.031 1.00 93.25 170 LEU A O 1
ATOM 1399 N N . ILE A 1 171 ? -8.422 -5.514 -6.488 1.00 95.62 171 ILE A N 1
ATOM 1400 C CA . ILE A 1 171 ? -8.887 -5.201 -7.850 1.00 95.62 171 ILE A CA 1
ATOM 1401 C C . ILE A 1 171 ? -8.031 -4.103 -8.491 1.00 95.62 171 ILE A C 1
ATOM 1403 O O . ILE A 1 171 ? -7.620 -4.234 -9.641 1.00 95.62 171 ILE A O 1
ATOM 1407 N N . PHE A 1 172 ? -7.710 -3.032 -7.760 1.00 95.44 172 PHE A N 1
ATOM 1408 C CA . PHE A 1 172 ? -6.853 -1.971 -8.302 1.00 95.44 172 PHE A CA 1
ATOM 1409 C C . PHE A 1 172 ? -5.408 -2.435 -8.529 1.00 95.44 172 PHE A C 1
ATOM 1411 O O . PHE A 1 172 ? -4.754 -1.990 -9.471 1.00 95.44 172 PHE A O 1
ATOM 1418 N N . ILE A 1 173 ? -4.893 -3.339 -7.691 1.00 94.00 173 ILE A N 1
ATOM 1419 C CA . ILE A 1 173 ? -3.556 -3.915 -7.888 1.00 94.00 173 ILE A CA 1
ATOM 1420 C C . ILE A 1 173 ? -3.557 -4.885 -9.078 1.00 94.00 173 ILE A C 1
ATOM 1422 O O . ILE A 1 173 ? -2.619 -4.858 -9.874 1.00 94.00 173 ILE A O 1
ATOM 1426 N N . ASP A 1 174 ? -4.613 -5.678 -9.251 1.00 96.56 174 ASP A N 1
ATOM 1427 C CA . ASP A 1 174 ? -4.799 -6.562 -10.405 1.00 96.56 174 ASP A CA 1
ATOM 1428 C C . ASP A 1 174 ? -4.856 -5.752 -11.705 1.00 96.56 174 ASP A C 1
ATOM 1430 O O . ASP A 1 174 ? -4.149 -6.074 -12.658 1.00 96.56 174 ASP A O 1
ATOM 1434 N N . GLN A 1 175 ? -5.606 -4.644 -11.718 1.00 96.81 175 GLN A N 1
ATOM 1435 C CA . GLN A 1 175 ? -5.650 -3.709 -12.848 1.00 96.81 175 GLN A CA 1
ATOM 1436 C C . GLN A 1 175 ? -4.266 -3.132 -13.170 1.00 96.81 175 GLN A C 1
ATOM 1438 O O . GLN A 1 175 ? -3.871 -3.102 -14.336 1.00 96.81 175 GLN A O 1
ATOM 1443 N N . TRP A 1 176 ? -3.489 -2.721 -12.158 1.00 95.06 176 TRP A N 1
ATOM 1444 C CA . TRP A 1 176 ? -2.102 -2.291 -12.369 1.00 95.06 176 TRP A CA 1
ATOM 1445 C C . TRP A 1 176 ? -1.243 -3.392 -12.991 1.00 95.06 176 TRP A C 1
ATOM 1447 O O . TRP A 1 176 ? -0.507 -3.127 -13.943 1.00 95.06 176 TRP A O 1
ATOM 1457 N N . ILE A 1 177 ? -1.304 -4.613 -12.452 1.00 96.00 177 ILE A N 1
ATOM 1458 C CA . ILE A 1 177 ? -0.505 -5.749 -12.928 1.00 96.00 177 ILE A CA 1
ATOM 1459 C C . ILE A 1 177 ? -0.887 -6.104 -14.363 1.00 96.00 177 ILE A C 1
ATOM 1461 O O . ILE A 1 177 ? -0.001 -6.302 -15.195 1.00 96.00 177 ILE A O 1
ATOM 1465 N N . GLU A 1 178 ? -2.177 -6.148 -14.681 1.00 97.62 178 GLU A N 1
ATOM 1466 C CA . GLU A 1 178 ? -2.660 -6.432 -16.030 1.00 97.62 178 GLU A CA 1
ATOM 1467 C C . GLU A 1 178 ? -2.185 -5.365 -17.024 1.00 97.62 178 GLU A C 1
ATOM 1469 O O . GLU A 1 178 ? -1.624 -5.692 -18.077 1.00 97.62 178 GLU A O 1
ATOM 1474 N N . LEU A 1 179 ? -2.363 -4.088 -16.679 1.00 97.12 179 LEU A N 1
ATOM 1475 C CA . LEU A 1 179 ? -2.016 -2.968 -17.548 1.00 97.12 179 LEU A CA 1
ATOM 1476 C C . LEU A 1 179 ? -0.500 -2.875 -17.778 1.00 97.12 179 LEU A C 1
ATOM 1478 O O . LEU A 1 179 ? -0.059 -2.746 -18.923 1.00 97.12 179 LEU A O 1
ATOM 1482 N N . LEU A 1 180 ? 0.310 -3.024 -16.723 1.00 95.56 180 LEU A N 1
ATOM 1483 C CA . LEU A 1 180 ? 1.773 -3.087 -16.828 1.00 95.56 180 LEU A CA 1
ATOM 1484 C C . LEU A 1 180 ? 2.251 -4.339 -17.567 1.00 95.56 180 LEU A C 1
ATOM 1486 O O . LEU A 1 180 ? 3.227 -4.273 -18.310 1.00 95.56 180 LEU A O 1
ATOM 1490 N N . GLY A 1 181 ? 1.571 -5.473 -17.401 1.00 96.19 181 GLY A N 1
ATOM 1491 C CA . GLY A 1 181 ? 1.924 -6.724 -18.068 1.00 96.19 181 GLY A CA 1
ATOM 1492 C C . GLY A 1 181 ? 1.802 -6.635 -19.587 1.00 96.19 181 GLY A C 1
ATOM 1493 O O . GLY A 1 181 ? 2.641 -7.189 -20.300 1.00 96.19 181 GLY A O 1
ATOM 1494 N N . LYS A 1 182 ? 0.800 -5.890 -20.072 1.00 97.25 182 LYS A N 1
ATOM 1495 C CA . LYS A 1 182 ? 0.598 -5.583 -21.498 1.00 97.25 182 LYS A CA 1
ATOM 1496 C C . LYS A 1 182 ? 1.547 -4.498 -22.025 1.00 97.25 182 LYS A C 1
ATOM 1498 O O . LYS A 1 182 ? 1.801 -4.469 -23.223 1.00 97.25 182 LYS A O 1
ATOM 1503 N N . ASN A 1 183 ? 2.079 -3.641 -21.150 1.00 97.00 183 ASN A N 1
ATOM 1504 C CA . ASN A 1 183 ? 2.861 -2.447 -21.502 1.00 97.00 183 ASN A CA 1
ATOM 1505 C C . ASN A 1 183 ? 4.153 -2.357 -20.674 1.00 97.00 183 ASN A C 1
ATOM 1507 O O . ASN A 1 183 ? 4.407 -1.376 -19.970 1.00 97.00 183 ASN A O 1
ATOM 1511 N N . LYS A 1 184 ? 4.973 -3.410 -20.692 1.00 94.62 184 LYS A N 1
ATOM 1512 C CA . LYS A 1 184 ? 6.175 -3.478 -19.841 1.00 94.62 184 LYS A CA 1
ATOM 1513 C C . LYS A 1 184 ? 7.206 -2.408 -20.184 1.00 94.62 184 LYS A C 1
ATOM 1515 O O . LYS A 1 184 ? 7.999 -2.023 -19.332 1.00 94.62 184 LYS A O 1
ATOM 1520 N N . ASP A 1 185 ? 7.195 -1.903 -21.409 1.00 94.25 185 ASP A N 1
ATOM 1521 C CA . ASP A 1 185 ? 8.024 -0.787 -21.850 1.00 94.25 185 ASP A CA 1
ATOM 1522 C C . ASP A 1 185 ? 7.673 0.541 -21.159 1.00 94.25 185 ASP A C 1
ATOM 1524 O O . ASP A 1 185 ? 8.506 1.452 -21.159 1.00 94.25 185 ASP A O 1
ATOM 1528 N N . ALA A 1 186 ? 6.517 0.637 -20.491 1.00 95.06 186 ALA A N 1
ATOM 1529 C CA . ALA A 1 186 ? 6.194 1.731 -19.577 1.00 95.06 186 ALA A CA 1
ATOM 1530 C C . ALA A 1 186 ? 7.062 1.720 -18.306 1.00 95.06 186 ALA A C 1
ATOM 1532 O O . ALA A 1 186 ? 7.244 2.769 -17.686 1.00 95.06 186 ALA A O 1
ATOM 1533 N N . ILE A 1 187 ? 7.622 0.569 -17.913 1.00 93.00 187 ILE A N 1
ATOM 1534 C CA . ILE A 1 187 ? 8.455 0.429 -16.714 1.00 93.00 187 ILE A CA 1
ATOM 1535 C C . ILE A 1 187 ? 9.838 1.028 -16.986 1.00 93.00 187 ILE A C 1
ATOM 1537 O O . ILE A 1 187 ? 10.545 0.651 -17.923 1.00 93.00 187 ILE A O 1
ATOM 1541 N N . ARG A 1 188 ? 10.253 1.960 -16.132 1.00 87.25 188 ARG A N 1
ATOM 1542 C CA . ARG A 1 188 ? 11.589 2.551 -16.137 1.00 87.25 188 ARG A CA 1
ATOM 1543 C C . ARG A 1 188 ? 12.538 1.668 -15.316 1.00 87.25 188 ARG A C 1
ATOM 1545 O O . ARG A 1 188 ? 12.289 1.471 -14.123 1.00 87.25 188 ARG A O 1
ATOM 1552 N N . PRO A 1 189 ? 13.651 1.192 -15.900 1.00 79.31 189 PRO A N 1
ATOM 1553 C CA . PRO A 1 189 ? 14.691 0.525 -15.134 1.00 79.31 189 PRO A CA 1
ATOM 1554 C C . PRO A 1 189 ? 15.211 1.416 -13.996 1.00 79.31 189 PRO A C 1
ATOM 1556 O O . PRO A 1 189 ? 15.289 2.641 -14.141 1.00 79.31 189 PRO A O 1
ATOM 1559 N N . PRO A 1 190 ? 15.582 0.831 -12.850 1.00 73.38 190 PRO A N 1
ATOM 1560 C CA . PRO A 1 190 ? 16.175 1.586 -11.764 1.00 73.38 190 PRO A CA 1
ATOM 1561 C C . PRO A 1 190 ? 17.500 2.216 -12.208 1.00 73.38 190 PRO A C 1
ATOM 1563 O O . PRO A 1 190 ? 18.413 1.524 -12.658 1.00 73.38 190 PRO A O 1
ATOM 1566 N N . ASN A 1 191 ? 17.607 3.532 -12.025 1.00 67.50 191 ASN A N 1
ATOM 1567 C CA . ASN A 1 191 ? 18.839 4.288 -12.214 1.00 67.50 191 ASN A CA 1
ATOM 1568 C C . ASN A 1 191 ? 19.377 4.699 -10.837 1.00 67.50 191 ASN A C 1
ATOM 1570 O O . ASN A 1 191 ? 18.676 5.357 -10.062 1.00 67.50 191 ASN A O 1
ATOM 1574 N N . ILE A 1 192 ? 20.598 4.276 -10.512 1.00 65.06 192 ILE A N 1
ATOM 1575 C CA . ILE A 1 192 ? 21.274 4.610 -9.255 1.00 65.06 192 ILE A CA 1
ATOM 1576 C C . ILE A 1 192 ? 22.556 5.350 -9.591 1.00 65.06 192 ILE A C 1
ATOM 1578 O O . ILE A 1 192 ? 23.470 4.762 -10.155 1.00 65.06 192 ILE A O 1
ATOM 1582 N N . ILE A 1 193 ? 22.647 6.625 -9.198 1.00 62.00 193 ILE A N 1
ATOM 1583 C CA . ILE A 1 193 ? 23.866 7.438 -9.365 1.00 62.00 193 ILE A CA 1
ATOM 1584 C C . ILE A 1 193 ? 24.330 7.417 -10.839 1.00 62.00 193 ILE A C 1
ATOM 1586 O O . ILE A 1 193 ? 25.489 7.158 -11.142 1.00 62.00 193 ILE A O 1
ATOM 1590 N N . ASN A 1 194 ? 23.402 7.645 -11.775 1.00 59.50 194 ASN A N 1
ATOM 1591 C CA . ASN A 1 194 ? 23.645 7.615 -13.225 1.00 59.50 194 ASN A CA 1
ATOM 1592 C C . ASN A 1 194 ? 24.126 6.262 -13.778 1.00 59.50 194 ASN A C 1
ATOM 1594 O O . ASN A 1 194 ? 24.602 6.196 -14.909 1.00 59.50 194 ASN A O 1
ATOM 1598 N N . VAL A 1 195 ? 23.990 5.184 -13.005 1.00 58.91 195 VAL A N 1
ATOM 1599 C CA . VAL A 1 195 ? 24.210 3.817 -13.468 1.00 58.91 195 VAL A CA 1
ATOM 1600 C C . VAL A 1 195 ? 22.849 3.171 -13.662 1.00 58.91 195 VAL A C 1
ATOM 1602 O O . VAL A 1 195 ? 22.116 2.913 -12.701 1.00 58.91 195 VAL A O 1
ATOM 1605 N N . GLU A 1 196 ? 22.509 2.913 -14.921 1.00 62.72 196 GLU A N 1
ATOM 1606 C CA . GLU A 1 196 ? 21.401 2.027 -15.248 1.00 62.72 196 GLU A CA 1
ATOM 1607 C C . GLU A 1 196 ? 21.781 0.615 -14.840 1.00 62.72 196 GLU A C 1
ATOM 1609 O O . GLU A 1 196 ? 22.806 0.064 -15.253 1.00 62.72 196 GLU A O 1
ATOM 1614 N N . LEU A 1 197 ? 20.963 0.030 -13.978 1.00 65.19 197 LEU A N 1
ATOM 1615 C CA . LEU A 1 197 ? 21.173 -1.352 -13.609 1.00 65.19 197 LEU A CA 1
ATOM 1616 C C . LEU A 1 197 ? 20.701 -2.250 -14.751 1.00 65.19 197 LEU A C 1
ATOM 1618 O O . LEU A 1 197 ? 19.677 -1.956 -15.371 1.00 65.19 197 LEU A O 1
ATOM 1622 N N . PRO A 1 198 ? 21.384 -3.381 -14.995 1.00 68.69 198 PRO A N 1
ATOM 1623 C CA . PRO A 1 198 ? 21.007 -4.336 -16.030 1.00 68.69 198 PRO A CA 1
ATOM 1624 C C . PRO A 1 198 ? 19.807 -5.182 -15.568 1.00 68.69 198 PRO A C 1
ATOM 1626 O O . PRO A 1 198 ? 19.878 -6.406 -15.462 1.00 68.69 198 PRO A O 1
ATOM 1629 N N . ILE A 1 199 ? 18.704 -4.521 -15.217 1.00 76.31 199 ILE A N 1
ATOM 1630 C CA . ILE A 1 199 ? 17.441 -5.144 -14.832 1.00 76.31 199 ILE A CA 1
ATOM 1631 C C . ILE A 1 199 ? 16.432 -4.794 -15.912 1.00 76.31 199 ILE A C 1
ATOM 1633 O O . ILE A 1 199 ? 16.048 -3.636 -16.066 1.00 76.31 199 ILE A O 1
ATOM 1637 N N . SER A 1 200 ? 16.016 -5.804 -16.671 1.00 83.44 200 SER A N 1
ATOM 1638 C CA . SER A 1 200 ? 14.985 -5.625 -17.684 1.00 83.44 200 SER A CA 1
ATOM 1639 C C . SER A 1 200 ? 13.637 -5.303 -17.036 1.00 83.44 200 SER A C 1
ATOM 1641 O O . SER A 1 200 ? 13.355 -5.697 -15.899 1.00 83.44 200 SER A O 1
ATOM 1643 N N . ALA A 1 201 ? 12.772 -4.631 -17.796 1.00 87.56 201 ALA A N 1
ATOM 1644 C CA . ALA A 1 201 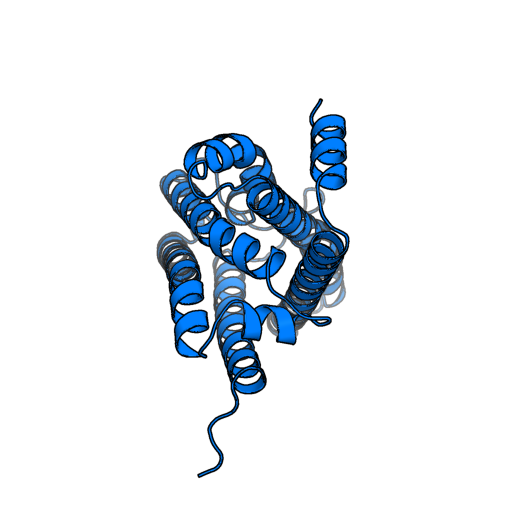? 11.383 -4.418 -17.407 1.00 87.56 201 ALA A CA 1
ATOM 1645 C C . ALA A 1 201 ? 10.662 -5.742 -17.095 1.00 87.56 201 ALA A C 1
ATOM 1647 O O . ALA A 1 201 ? 9.884 -5.800 -16.148 1.00 87.56 201 ALA A O 1
ATOM 1648 N N . ASP A 1 202 ? 10.981 -6.824 -17.818 1.00 88.31 202 ASP A N 1
ATOM 1649 C CA . ASP A 1 202 ? 10.460 -8.168 -17.543 1.00 88.31 202 ASP A CA 1
ATOM 1650 C C . ASP A 1 202 ? 10.821 -8.670 -16.144 1.00 88.31 202 ASP A C 1
ATOM 1652 O O . ASP A 1 202 ? 9.959 -9.189 -15.435 1.00 88.31 202 ASP A O 1
ATOM 1656 N N . THR A 1 203 ? 12.074 -8.495 -15.719 1.00 85.06 203 THR A N 1
ATOM 1657 C CA . THR A 1 203 ? 12.512 -8.903 -14.379 1.00 85.06 203 THR A CA 1
ATOM 1658 C C . THR A 1 203 ? 11.832 -8.065 -13.300 1.00 85.06 203 THR A C 1
ATOM 1660 O O . THR A 1 203 ? 11.405 -8.609 -12.282 1.00 85.06 203 THR A O 1
ATOM 1663 N N . ILE A 1 204 ? 11.677 -6.754 -13.518 1.00 86.06 204 ILE A N 1
ATOM 1664 C CA . ILE A 1 204 ? 10.955 -5.872 -12.585 1.00 86.06 204 ILE A CA 1
ATOM 1665 C C . ILE A 1 204 ? 9.492 -6.305 -12.481 1.00 86.06 204 ILE A C 1
ATOM 1667 O O . ILE A 1 204 ? 8.987 -6.489 -11.376 1.00 86.06 204 ILE A O 1
ATOM 1671 N N . PHE A 1 205 ? 8.833 -6.528 -13.618 1.00 91.31 205 PHE A N 1
ATOM 1672 C CA . PHE A 1 205 ? 7.449 -6.983 -13.664 1.00 91.31 205 PHE A CA 1
ATOM 1673 C C . PHE A 1 205 ? 7.270 -8.336 -12.964 1.00 91.31 205 PHE A C 1
ATOM 1675 O O . PHE A 1 205 ? 6.378 -8.488 -12.133 1.00 91.31 205 PHE A O 1
ATOM 1682 N N . LYS A 1 206 ? 8.173 -9.295 -13.202 1.00 91.06 206 LYS A N 1
ATOM 1683 C CA . LYS A 1 206 ? 8.191 -10.586 -12.497 1.00 91.06 206 LYS A CA 1
ATOM 1684 C C . LYS A 1 206 ? 8.302 -10.410 -10.979 1.00 91.06 206 LYS A C 1
ATOM 1686 O O . LYS A 1 206 ? 7.574 -11.063 -10.238 1.00 91.06 206 LYS A O 1
ATOM 1691 N N . ILE A 1 207 ? 9.178 -9.518 -10.505 1.00 87.88 207 ILE A N 1
ATOM 1692 C CA . ILE A 1 207 ? 9.312 -9.213 -9.071 1.00 87.88 207 ILE A CA 1
ATOM 1693 C C . ILE A 1 207 ? 8.014 -8.613 -8.513 1.00 87.88 207 ILE A C 1
ATOM 1695 O O . ILE A 1 207 ? 7.631 -8.975 -7.399 1.00 87.88 207 ILE A O 1
ATOM 1699 N N . ILE A 1 208 ? 7.340 -7.729 -9.258 1.00 90.50 208 ILE A N 1
ATOM 1700 C CA . ILE A 1 208 ? 6.044 -7.151 -8.862 1.00 90.50 208 ILE A CA 1
ATOM 1701 C C . ILE A 1 208 ? 5.011 -8.268 -8.668 1.00 90.50 208 ILE A C 1
ATOM 1703 O O . ILE A 1 208 ? 4.444 -8.367 -7.581 1.00 90.50 208 ILE A O 1
ATOM 1707 N N . VAL A 1 209 ? 4.839 -9.143 -9.664 1.00 93.69 209 VAL A N 1
ATOM 1708 C CA . VAL A 1 209 ? 3.877 -10.260 -9.615 1.00 93.69 209 VAL A CA 1
ATOM 1709 C C . VAL A 1 209 ? 4.192 -11.219 -8.463 1.00 93.69 209 VAL A C 1
ATOM 1711 O O . VAL A 1 209 ? 3.343 -11.450 -7.609 1.00 93.69 209 VAL A O 1
ATOM 1714 N N . GLU A 1 210 ? 5.435 -11.697 -8.340 1.00 92.94 210 GLU A N 1
ATOM 1715 C CA . GLU A 1 210 ? 5.799 -12.628 -7.257 1.00 92.94 210 GLU A CA 1
ATOM 1716 C C . GLU A 1 210 ? 5.672 -12.001 -5.854 1.00 92.94 210 GLU A C 1
ATOM 1718 O O . GLU A 1 210 ? 5.464 -12.707 -4.861 1.00 92.94 210 GLU A O 1
ATOM 1723 N N . THR A 1 211 ? 5.826 -10.678 -5.740 1.00 89.81 211 THR A N 1
ATOM 1724 C CA . THR A 1 211 ? 5.619 -9.963 -4.472 1.00 89.81 211 THR A CA 1
ATOM 1725 C C . THR A 1 211 ? 4.135 -9.806 -4.161 1.00 89.81 211 THR A C 1
ATOM 1727 O O . THR A 1 211 ? 3.753 -9.923 -2.995 1.00 89.81 211 THR A O 1
ATOM 1730 N N . TYR A 1 212 ? 3.306 -9.577 -5.179 1.00 93.44 212 TYR A N 1
ATOM 1731 C CA . TYR A 1 212 ? 1.857 -9.532 -5.038 1.00 93.44 212 TYR A CA 1
ATOM 1732 C C . TYR A 1 212 ? 1.295 -10.885 -4.585 1.00 93.44 212 TYR A C 1
ATOM 1734 O O . TYR A 1 212 ? 0.630 -10.941 -3.551 1.00 93.44 212 TYR A O 1
ATOM 1742 N N . ASP A 1 213 ? 1.688 -11.980 -5.239 1.00 94.44 213 ASP A N 1
ATOM 1743 C CA . ASP A 1 213 ? 1.289 -13.343 -4.860 1.00 94.44 213 ASP A CA 1
ATOM 1744 C C . ASP A 1 213 ? 1.705 -13.681 -3.420 1.00 94.44 213 ASP A C 1
ATOM 1746 O O . ASP A 1 213 ? 0.947 -14.265 -2.640 1.00 94.44 213 ASP A O 1
ATOM 1750 N N . TYR A 1 214 ? 2.917 -13.272 -3.028 1.00 93.19 214 TYR A N 1
ATOM 1751 C CA . TYR A 1 214 ? 3.374 -13.403 -1.645 1.00 93.19 214 TYR A CA 1
ATOM 1752 C C . TYR A 1 214 ? 2.494 -12.607 -0.670 1.00 93.19 214 TYR A C 1
ATOM 1754 O O . TYR A 1 214 ? 2.186 -13.098 0.419 1.00 93.19 214 TYR A O 1
ATOM 1762 N N . GLY A 1 215 ? 2.100 -11.390 -1.050 1.00 92.50 215 GLY A N 1
ATOM 1763 C CA . GLY A 1 215 ? 1.192 -10.540 -0.285 1.00 92.50 215 GLY A CA 1
ATOM 1764 C C . GLY A 1 215 ? -0.175 -11.189 -0.078 1.00 92.50 215 GLY A C 1
ATOM 1765 O O . GLY A 1 215 ? -0.636 -11.248 1.061 1.00 92.50 215 GLY A O 1
ATOM 1766 N N . LEU A 1 216 ? -0.769 -11.750 -1.135 1.00 92.94 216 LEU A N 1
ATOM 1767 C CA . LEU A 1 216 ? -2.039 -12.482 -1.078 1.00 92.94 216 LEU A CA 1
ATOM 1768 C C . LEU A 1 216 ? -1.967 -13.687 -0.133 1.00 92.94 216 LEU A C 1
ATOM 1770 O O . LEU A 1 216 ? -2.783 -13.818 0.779 1.00 92.94 216 LEU A O 1
ATOM 1774 N N . ALA A 1 217 ? -0.944 -14.533 -0.282 1.00 93.44 217 ALA A N 1
ATOM 1775 C CA . ALA A 1 217 ? -0.768 -15.700 0.584 1.00 93.44 217 ALA A CA 1
ATOM 1776 C C . ALA A 1 217 ? -0.594 -15.301 2.060 1.00 93.44 217 ALA A C 1
ATOM 1778 O O . ALA A 1 217 ? -1.117 -15.951 2.968 1.00 93.44 217 ALA A O 1
ATOM 1779 N N . ARG A 1 218 ? 0.139 -14.213 2.313 1.00 91.75 218 ARG A N 1
ATOM 1780 C CA . ARG A 1 218 ? 0.363 -13.684 3.661 1.00 91.75 218 ARG A CA 1
ATOM 1781 C C . ARG A 1 218 ? -0.900 -13.058 4.254 1.00 91.75 218 ARG A C 1
ATOM 1783 O O . ARG A 1 218 ? -1.124 -13.187 5.459 1.00 91.75 218 ARG A O 1
ATOM 1790 N N . LEU A 1 219 ? -1.707 -12.393 3.430 1.00 91.12 219 LEU A N 1
ATOM 1791 C CA . LEU A 1 219 ? -3.006 -11.870 3.829 1.00 91.12 219 LEU A CA 1
ATOM 1792 C C . LEU A 1 219 ? -3.910 -13.009 4.303 1.00 91.12 219 LEU A C 1
ATOM 1794 O O . LEU A 1 219 ? -4.404 -12.950 5.425 1.00 91.12 219 LEU A O 1
ATOM 1798 N N . GLU A 1 220 ? -4.052 -14.071 3.514 1.00 91.50 220 GLU A N 1
ATOM 1799 C CA . GLU A 1 220 ? -4.883 -15.223 3.884 1.00 91.50 220 GLU A CA 1
ATOM 1800 C C . GLU A 1 220 ? -4.431 -15.870 5.200 1.00 91.50 220 GLU A C 1
ATOM 1802 O O . GLU A 1 220 ? -5.247 -16.058 6.102 1.00 91.50 220 GLU A O 1
ATOM 1807 N N . GLN A 1 221 ? -3.121 -16.072 5.390 1.00 92.12 221 GLN A N 1
ATOM 1808 C CA . GLN A 1 221 ? -2.571 -16.568 6.663 1.00 92.12 221 GLN A CA 1
ATOM 1809 C C . GLN A 1 221 ? -2.935 -15.679 7.860 1.00 92.12 221 GLN A C 1
ATOM 1811 O O . GLN A 1 221 ? -3.190 -16.169 8.963 1.00 92.12 221 GLN A O 1
ATOM 1816 N N . LYS A 1 222 ? -2.942 -14.355 7.672 1.00 91.38 222 LYS A N 1
ATOM 1817 C CA . LYS A 1 222 ? -3.343 -13.415 8.723 1.00 91.38 222 LYS A CA 1
ATOM 1818 C C . LYS A 1 222 ? -4.837 -13.461 8.992 1.00 91.38 222 LYS A C 1
ATOM 1820 O O . LYS A 1 222 ? -5.227 -13.425 10.155 1.00 91.38 222 LYS A O 1
ATOM 1825 N N . LEU A 1 223 ? -5.656 -13.560 7.951 1.00 90.88 223 LEU A N 1
ATOM 1826 C CA . LEU A 1 223 ? -7.100 -13.678 8.102 1.00 90.88 223 LEU A CA 1
ATOM 1827 C C . LEU A 1 223 ? -7.477 -14.958 8.854 1.00 90.88 223 LEU A C 1
ATOM 1829 O O . LEU A 1 223 ? -8.299 -14.884 9.763 1.00 90.88 223 LEU A O 1
ATOM 1833 N N . ASP A 1 224 ? -6.823 -16.086 8.566 1.00 92.00 224 ASP A N 1
ATOM 1834 C CA . ASP A 1 224 ? -7.005 -17.340 9.317 1.00 92.00 224 ASP A CA 1
ATOM 183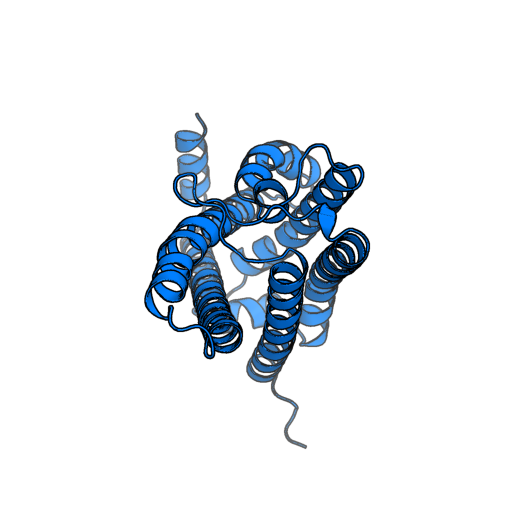5 C C . ASP A 1 224 ? -6.593 -17.205 10.787 1.00 92.00 224 ASP A C 1
ATOM 1837 O O . ASP A 1 224 ? -7.237 -17.751 11.679 1.00 92.00 224 ASP A O 1
ATOM 1841 N N . LYS A 1 225 ? -5.539 -16.432 11.071 1.00 90.75 225 LYS A N 1
ATOM 1842 C CA . LYS A 1 225 ? -5.129 -16.135 12.450 1.00 90.75 225 LYS A CA 1
ATOM 1843 C C . LYS A 1 225 ? -6.156 -15.255 13.176 1.00 90.75 225 LYS A C 1
ATOM 1845 O O . LYS A 1 225 ? -6.391 -15.431 14.373 1.00 90.75 225 LYS A O 1
ATOM 1850 N N . PHE A 1 226 ? -6.727 -14.266 12.490 1.00 88.69 226 PHE A N 1
ATOM 1851 C CA . PHE A 1 226 ? -7.706 -13.356 13.086 1.00 88.69 226 PHE A CA 1
ATOM 1852 C C . PHE A 1 226 ? -9.051 -14.051 13.319 1.00 88.69 226 PHE A C 1
ATOM 1854 O O . PHE A 1 226 ? -9.650 -13.872 14.383 1.00 88.69 226 PHE A O 1
ATOM 1861 N N . PHE A 1 227 ? -9.466 -14.884 12.368 1.00 90.06 227 PHE A N 1
ATOM 1862 C CA . PHE A 1 227 ? -10.748 -15.577 12.334 1.00 90.06 227 PHE A CA 1
ATOM 1863 C C . PHE A 1 227 ? -10.509 -17.078 12.109 1.00 90.06 227 PHE A C 1
ATOM 1865 O O . PHE A 1 227 ? -10.701 -17.566 10.991 1.00 90.06 227 PHE A O 1
ATOM 1872 N N . PRO A 1 228 ? -10.053 -17.815 13.141 1.00 87.00 228 PRO A N 1
ATOM 1873 C CA . PRO A 1 228 ? -9.812 -19.244 13.004 1.00 87.00 228 PRO A CA 1
ATOM 1874 C C . PRO A 1 228 ? -11.122 -19.966 12.656 1.00 87.00 228 PRO A C 1
ATOM 1876 O O . PRO A 1 228 ? -12.181 -19.570 13.157 1.00 87.00 228 PRO A O 1
ATOM 1879 N N . PRO A 1 229 ? -11.077 -21.018 11.817 1.00 83.12 229 PRO A N 1
ATOM 1880 C CA . PRO A 1 229 ? -12.258 -21.823 11.539 1.00 83.12 229 PRO A CA 1
ATOM 1881 C C . PRO A 1 229 ? -12.819 -22.375 12.852 1.00 83.12 229 PRO A C 1
ATOM 1883 O O . PRO A 1 229 ? -12.061 -22.736 13.757 1.00 83.12 229 PRO A O 1
ATOM 1886 N N . ALA A 1 230 ? -14.149 -22.428 12.963 1.00 80.19 230 ALA A N 1
ATOM 1887 C CA . ALA A 1 230 ? -14.787 -23.088 14.093 1.00 80.19 230 ALA A CA 1
ATOM 1888 C C . ALA A 1 230 ? -14.242 -24.522 14.182 1.00 80.19 230 ALA A C 1
ATOM 1890 O O . ALA A 1 230 ? -14.221 -25.228 13.173 1.00 80.19 230 ALA A O 1
ATOM 1891 N N . MET A 1 231 ? -13.752 -24.927 15.359 1.00 68.12 231 MET A N 1
ATOM 1892 C CA . MET A 1 231 ? -13.363 -26.319 15.575 1.00 68.12 231 MET A CA 1
ATOM 1893 C C . MET A 1 231 ? -14.626 -27.166 15.413 1.00 68.12 231 MET A C 1
ATOM 1895 O O . MET A 1 231 ? -15.555 -27.026 16.210 1.00 68.12 231 MET A O 1
ATOM 1899 N N . ALA A 1 232 ? -14.674 -27.935 14.325 1.00 45.91 232 ALA A N 1
ATOM 1900 C CA . ALA A 1 232 ? -15.737 -28.888 14.037 1.00 45.91 232 ALA A CA 1
ATOM 1901 C C . ALA A 1 232 ? -15.673 -30.083 14.993 1.00 45.91 232 ALA A C 1
ATOM 1903 O O . ALA A 1 232 ? -14.541 -30.480 15.359 1.00 45.91 232 ALA A O 1
#

Foldseek 3Di:
DVVVVLVVLVVPDDPLLVLLLVQQLVVVLVVLVVLLVVLLVLLCVVCVPPPCPPVSVVCSCPPPVPQLSVLVSQLSVLLLSLLSVDPPPCLVVSLVVCLVVNLVSDPLSVFFDCPDPCSVVLSVLVSQLSSLSNVVSNLLSPFDDNHSLRSCCRSAVALVSVVVSVVSNVVSLVVVLVVCVVVLVRTHADADPNDRDPQGSVNVSVSSVVSSVVVVVVSVVVSCVSHPPDDD

Radius of gyration: 18.98 Å; chains: 1; bounding box: 49×55×47 Å

Secondary structure (DSSP, 8-state):
-HHHHHHHHHHTS-HHHHHHHHHHHHHHHHHHHHHHHHHHHHHHHHTTTSS-HHHHHHHIIIIIIIIIHHHHHHHHHHHHHHHHH--SS-HHHHHHHHHHHHHHT-HHHHHB-TTSTTHHHHHHHHHHHHHHHHHHHHHHHS---SSHHHHHHHH-SSHHHHHHHHHHHHHHHHHHHHHHHH-GGGBPPPEETTEE-S--HHHHHHHHHHHHHHHHHHHHHHHHHHSPPP--

Sequence (232 aa):
MLAERGMILMESLTDDERRNIYLIKREFIRELDHGLGKIKKLISREYSGLLTNIPSNIFYYMYFRGGVRNNVINQIKISLKMAIEYDGTNLDQLVEKYKAEYLKNDLISLHCKADHPIFAELQEITVNNMYSRVPILQALIHARGNTYDDLVKYAFTTKDAVRHVLEIQLIFIDQWIELLGKNKDAIRPPNIINVELPISADTIFKIIVETYDYGLARLEQKLDKFFPPAMA

pLDDT: mean 88.05, std 12.64, range [45.91, 98.44]